Protein AF-A0A818EST5-F1 (afdb_monomer)

Mean predicted aligned error: 23.39 Å

Structure (mmCIF, N/CA/C/O backbone):
data_AF-A0A818EST5-F1
#
_entry.id   AF-A0A818EST5-F1
#
loop_
_atom_site.group_PDB
_atom_site.id
_atom_site.type_symbol
_atom_site.label_atom_id
_atom_site.label_alt_id
_atom_site.label_comp_id
_atom_site.label_asym_id
_atom_site.label_entity_id
_atom_site.label_seq_id
_atom_site.pdbx_PDB_ins_code
_atom_site.Cartn_x
_atom_site.Cartn_y
_atom_site.Cartn_z
_atom_site.occupancy
_atom_site.B_iso_or_equiv
_atom_site.auth_seq_id
_atom_site.auth_comp_id
_atom_site.auth_asym_id
_atom_site.auth_atom_id
_atom_site.pdbx_PDB_model_num
ATOM 1 N N . MET A 1 1 ? 11.169 -39.941 -29.037 1.00 59.06 1 MET A N 1
ATOM 2 C CA . MET A 1 1 ? 10.583 -40.032 -27.683 1.00 59.06 1 MET A CA 1
ATOM 3 C C . MET A 1 1 ? 11.003 -38.787 -26.923 1.00 59.06 1 MET A C 1
ATOM 5 O O . MET A 1 1 ? 12.199 -38.550 -26.840 1.00 59.06 1 MET A O 1
ATOM 9 N N . ALA A 1 2 ? 10.062 -37.966 -26.453 1.00 68.94 2 ALA A N 1
ATOM 10 C CA . ALA A 1 2 ? 10.384 -36.869 -25.542 1.00 68.94 2 ALA A CA 1
ATOM 11 C C . ALA A 1 2 ? 10.461 -37.441 -24.119 1.00 68.94 2 ALA A C 1
ATOM 13 O O . ALA A 1 2 ? 9.543 -38.135 -23.689 1.00 68.94 2 ALA A O 1
ATOM 14 N N . THR A 1 3 ? 11.574 -37.225 -23.423 1.00 80.50 3 THR A N 1
ATOM 15 C CA . THR A 1 3 ? 11.753 -37.637 -22.025 1.00 80.50 3 THR A CA 1
ATOM 16 C C . THR A 1 3 ? 11.155 -36.586 -21.097 1.00 80.50 3 THR A C 1
ATOM 18 O O . THR A 1 3 ? 11.314 -35.392 -21.352 1.00 80.50 3 THR A O 1
ATOM 21 N N . ASN A 1 4 ? 10.518 -37.007 -20.003 1.00 83.38 4 ASN A N 1
ATOM 22 C CA . ASN A 1 4 ? 10.019 -36.073 -18.993 1.00 83.38 4 ASN A CA 1
ATOM 23 C C . ASN A 1 4 ? 11.177 -35.282 -18.364 1.00 83.38 4 ASN A C 1
ATOM 25 O O . ASN A 1 4 ? 12.197 -35.855 -17.980 1.00 83.38 4 ASN A O 1
ATOM 29 N N . ALA A 1 5 ? 11.008 -33.964 -18.250 1.00 86.50 5 ALA A N 1
ATOM 30 C CA . ALA A 1 5 ? 11.956 -33.090 -17.571 1.00 86.50 5 ALA A CA 1
ATOM 31 C C . ALA A 1 5 ? 11.714 -33.137 -16.052 1.00 86.50 5 ALA A C 1
ATOM 33 O O . ALA A 1 5 ? 10.670 -32.704 -15.573 1.00 86.50 5 ALA A O 1
ATOM 34 N N . PHE A 1 6 ? 12.681 -33.659 -15.294 1.00 89.44 6 PHE A N 1
ATOM 35 C CA . PHE A 1 6 ? 12.628 -33.739 -13.824 1.00 89.44 6 PHE A CA 1
ATOM 36 C C . PHE A 1 6 ? 13.193 -32.495 -13.121 1.00 89.44 6 PHE A C 1
ATOM 38 O O . PHE A 1 6 ? 13.148 -32.402 -11.897 1.00 89.44 6 PHE A O 1
ATOM 45 N N . GLN A 1 7 ? 13.736 -31.546 -13.885 1.00 90.19 7 GLN A N 1
ATOM 46 C CA . GLN A 1 7 ? 14.266 -30.282 -13.381 1.00 90.19 7 GLN A CA 1
ATOM 47 C C . GLN A 1 7 ? 13.547 -29.127 -14.092 1.00 90.19 7 GLN A C 1
ATOM 49 O O . GLN A 1 7 ? 13.598 -29.064 -15.324 1.00 90.19 7 GLN A O 1
ATOM 54 N N . PRO A 1 8 ? 12.849 -28.240 -13.357 1.00 92.12 8 PRO A N 1
ATOM 55 C CA . PRO A 1 8 ? 12.199 -27.081 -13.953 1.00 92.12 8 PRO A CA 1
ATOM 56 C C . PRO A 1 8 ? 13.228 -26.001 -14.311 1.00 92.12 8 PRO A C 1
ATOM 58 O O . PRO A 1 8 ? 14.297 -25.914 -13.706 1.00 92.12 8 PRO A O 1
ATOM 61 N N . ALA A 1 9 ? 12.889 -25.146 -15.277 1.00 90.00 9 ALA A N 1
ATOM 62 C CA . ALA A 1 9 ? 13.675 -23.949 -15.553 1.00 90.00 9 ALA A CA 1
ATOM 63 C C . ALA A 1 9 ? 13.687 -23.020 -14.325 1.00 90.00 9 ALA A C 1
ATOM 65 O O . ALA A 1 9 ? 12.662 -22.836 -13.667 1.00 90.00 9 ALA A O 1
ATOM 66 N N . VAL A 1 10 ? 14.846 -22.433 -14.028 1.00 91.31 10 VAL A N 1
ATOM 67 C CA . VAL A 1 10 ? 15.045 -21.532 -12.885 1.00 91.31 10 VAL A CA 1
ATOM 68 C C . VAL A 1 10 ? 15.020 -20.082 -13.374 1.00 91.31 10 VAL A C 1
ATOM 70 O O . VAL A 1 10 ? 15.677 -19.752 -14.361 1.00 91.31 10 VAL A O 1
ATOM 73 N N . GLY A 1 11 ? 14.255 -19.224 -12.695 1.00 92.38 11 GLY A N 1
ATOM 74 C CA . GLY A 1 11 ? 14.235 -17.780 -12.959 1.00 92.38 11 GLY A CA 1
ATOM 75 C C . GLY A 1 11 ? 15.538 -17.086 -12.537 1.00 92.38 11 GLY A C 1
ATOM 76 O O . GLY A 1 11 ? 16.288 -17.589 -11.706 1.00 92.38 11 GLY A O 1
ATOM 77 N N . GLY A 1 12 ? 15.808 -15.919 -13.109 1.00 88.56 12 GLY A N 1
ATOM 78 C CA . GLY A 1 12 ? 16.911 -15.008 -12.773 1.00 88.56 12 GLY A CA 1
ATOM 79 C C . GLY A 1 12 ? 17.801 -14.581 -13.952 1.00 88.56 12 GLY A C 1
ATOM 80 O O . GLY A 1 12 ? 18.673 -13.735 -13.774 1.00 88.56 12 GLY A O 1
ATOM 81 N N . THR A 1 13 ? 17.607 -15.131 -15.153 1.00 84.19 13 THR A N 1
ATOM 82 C CA . THR A 1 13 ? 18.496 -14.955 -16.329 1.00 84.19 13 THR A CA 1
ATOM 83 C C . THR A 1 13 ? 17.855 -14.273 -17.550 1.00 84.19 13 THR A C 1
ATOM 85 O O . THR A 1 13 ? 18.542 -13.849 -18.473 1.00 84.19 13 THR A O 1
ATOM 88 N N . SER A 1 14 ? 16.540 -14.146 -17.557 1.00 80.44 14 SER A N 1
ATOM 89 C CA . SER A 1 14 ? 15.660 -13.683 -18.620 1.00 80.44 14 SER A CA 1
ATOM 90 C C . SER A 1 14 ? 15.195 -12.228 -18.428 1.00 80.44 14 SER A C 1
ATOM 92 O O . SER A 1 14 ? 15.791 -11.415 -17.711 1.00 80.44 14 SER A O 1
ATOM 94 N N . ARG A 1 15 ? 14.158 -11.840 -19.172 1.00 81.44 15 ARG A N 1
ATOM 95 C CA . ARG A 1 15 ? 13.716 -10.454 -19.296 1.00 81.44 15 ARG A CA 1
ATOM 96 C C . ARG A 1 15 ? 13.049 -9.957 -18.013 1.00 81.44 15 ARG A C 1
ATOM 98 O O . ARG A 1 15 ? 12.074 -10.532 -17.558 1.00 81.44 15 ARG A O 1
ATOM 105 N N . GLY A 1 16 ? 13.545 -8.835 -17.490 1.00 82.94 16 GLY A N 1
ATOM 106 C CA . GLY A 1 16 ? 12.969 -8.164 -16.319 1.00 82.94 16 GLY A CA 1
ATOM 107 C C . GLY A 1 16 ? 13.547 -8.584 -14.965 1.00 82.94 16 GLY A C 1
ATOM 108 O O . GLY A 1 16 ? 13.166 -7.986 -13.968 1.00 82.94 16 GLY A O 1
AT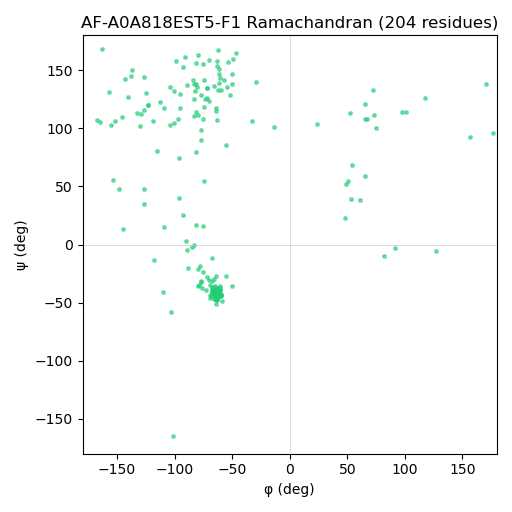OM 109 N N . GLU A 1 17 ? 14.476 -9.545 -14.916 1.00 87.69 17 GLU A N 1
ATOM 110 C CA . GLU A 1 17 ? 14.943 -10.122 -13.642 1.00 87.69 17 GLU A CA 1
ATOM 111 C C . GLU A 1 17 ? 16.382 -9.771 -13.231 1.00 87.69 17 GLU A C 1
ATOM 113 O O . GLU A 1 17 ? 16.595 -9.473 -12.062 1.00 87.69 17 GLU A O 1
ATOM 118 N N . SER A 1 18 ? 17.364 -9.740 -14.146 1.00 82.19 18 SER A N 1
ATOM 119 C CA . SER A 1 18 ? 18.763 -9.405 -13.790 1.00 82.19 18 SER A CA 1
ATOM 120 C C . SER A 1 18 ? 19.171 -7.978 -14.182 1.00 82.19 18 SER A C 1
ATOM 122 O O . SER A 1 18 ? 19.533 -7.176 -13.332 1.00 82.19 18 SER A O 1
ATOM 124 N N . ASN A 1 19 ? 19.082 -7.626 -15.467 1.00 79.31 19 ASN A N 1
ATOM 125 C CA . ASN A 1 19 ? 19.472 -6.302 -15.976 1.00 79.31 19 ASN A CA 1
ATOM 126 C C . ASN A 1 19 ? 18.341 -5.643 -16.781 1.00 79.31 19 ASN A C 1
ATOM 128 O O . ASN A 1 19 ? 18.602 -5.039 -17.816 1.00 79.31 19 ASN A O 1
ATOM 132 N N . LEU A 1 20 ? 17.070 -5.857 -16.395 1.00 77.94 20 LEU A N 1
ATOM 133 C CA . LEU A 1 20 ? 15.874 -5.456 -17.173 1.00 77.94 20 LEU A CA 1
ATOM 134 C C . LEU A 1 20 ? 15.957 -5.859 -18.668 1.00 77.94 20 LEU A C 1
ATOM 136 O O . LEU A 1 20 ? 15.298 -5.272 -19.522 1.00 77.94 20 LEU A O 1
ATOM 140 N N . SER A 1 21 ? 16.778 -6.873 -18.990 1.00 68.81 21 SER A N 1
ATOM 141 C CA . SER A 1 21 ? 17.219 -7.194 -20.354 1.00 68.81 21 SER A CA 1
ATOM 142 C C . SER A 1 21 ? 17.793 -5.982 -21.118 1.00 68.81 21 SER A C 1
ATOM 144 O O . SER A 1 21 ? 17.316 -5.654 -22.202 1.00 68.81 21 SER A O 1
ATOM 146 N N . GLY A 1 22 ? 18.789 -5.289 -20.559 1.00 64.00 22 GLY A N 1
ATOM 147 C CA . GLY A 1 22 ? 19.675 -4.344 -21.257 1.00 64.00 22 GLY A CA 1
ATOM 148 C C . GLY A 1 22 ? 18.983 -3.239 -22.065 1.00 64.00 22 GLY A C 1
ATOM 149 O O . GLY A 1 22 ? 19.420 -2.940 -23.171 1.00 64.00 22 GLY A O 1
ATOM 150 N N . MET A 1 23 ? 17.886 -2.671 -21.549 1.00 63.88 23 MET A N 1
ATOM 151 C CA . MET A 1 23 ? 17.049 -1.653 -22.217 1.00 63.88 23 MET A CA 1
ATOM 152 C C . MET A 1 23 ? 16.397 -2.097 -23.541 1.00 63.88 23 MET A C 1
ATOM 154 O O . MET A 1 23 ? 16.259 -1.306 -24.479 1.00 63.88 23 MET A O 1
ATOM 158 N N . SER A 1 24 ? 15.935 -3.347 -23.624 1.00 80.69 24 SER A N 1
ATOM 159 C CA . SER A 1 24 ? 15.053 -3.769 -24.720 1.00 80.69 24 SER A CA 1
ATOM 160 C C . SER A 1 24 ? 13.853 -2.819 -24.872 1.00 80.69 24 SER A C 1
ATOM 162 O O . SER A 1 24 ? 13.132 -2.546 -23.915 1.00 80.69 24 SER A O 1
ATOM 164 N N . LYS A 1 25 ? 13.623 -2.329 -26.098 1.00 88.94 25 LYS A N 1
ATOM 165 C CA . LYS A 1 25 ? 12.469 -1.481 -26.465 1.00 88.94 25 LYS A CA 1
ATOM 166 C C . LYS A 1 25 ? 11.209 -2.284 -26.784 1.00 88.94 25 LYS A C 1
ATOM 168 O O . LYS A 1 25 ? 10.190 -1.712 -27.158 1.00 88.94 25 LYS A O 1
ATOM 173 N N . GLN A 1 26 ? 11.284 -3.607 -26.712 1.00 90.62 26 GLN A N 1
ATOM 174 C CA . GLN A 1 26 ? 10.126 -4.459 -26.928 1.00 90.62 26 GLN A CA 1
ATOM 175 C C . GLN A 1 26 ? 9.197 -4.313 -25.72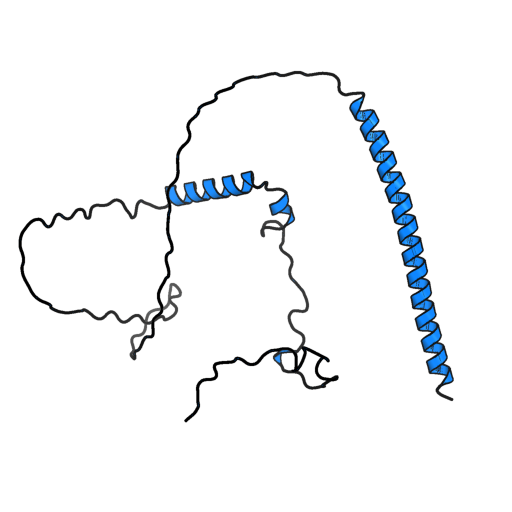3 1.00 90.62 26 GLN A C 1
ATOM 177 O O . GLN A 1 26 ? 9.661 -4.404 -24.594 1.00 90.62 26 GLN A O 1
ATOM 182 N N . TYR A 1 27 ? 7.897 -4.157 -25.928 1.00 90.69 27 TYR A N 1
ATOM 183 C CA . TYR A 1 27 ? 6.869 -4.210 -24.884 1.00 90.69 27 TYR A CA 1
ATOM 184 C C . TYR A 1 27 ? 5.683 -5.008 -25.414 1.00 90.69 27 TYR A C 1
ATOM 186 O O . TYR A 1 27 ? 5.407 -4.995 -26.615 1.00 90.69 27 TYR A O 1
ATOM 194 N N . SER A 1 28 ? 5.022 -5.758 -24.537 1.00 93.81 28 SER A N 1
ATOM 195 C CA . SER A 1 28 ? 3.787 -6.450 -24.893 1.00 93.81 28 SER A CA 1
ATOM 196 C C . SER A 1 28 ? 2.609 -5.482 -24.824 1.00 93.81 28 SER A C 1
ATOM 198 O O . SER A 1 28 ? 2.628 -4.522 -24.057 1.00 93.81 28 SER A O 1
ATOM 200 N N . ALA A 1 29 ? 1.526 -5.776 -25.547 1.00 95.88 29 ALA A N 1
ATOM 201 C CA . ALA A 1 29 ? 0.261 -5.060 -25.377 1.00 95.88 29 ALA A CA 1
ATOM 202 C C . ALA A 1 29 ? -0.241 -5.098 -23.916 1.00 95.88 29 ALA A C 1
ATOM 204 O O . ALA A 1 29 ? -0.925 -4.180 -23.477 1.00 95.88 29 ALA A O 1
ATOM 205 N N . ARG A 1 30 ? 0.135 -6.134 -23.147 1.00 95.75 30 ARG A N 1
ATOM 206 C CA . ARG A 1 30 ? -0.195 -6.281 -21.716 1.00 95.75 30 ARG A CA 1
ATOM 207 C C . ARG A 1 30 ? 0.631 -5.373 -20.801 1.00 95.75 30 ARG A C 1
ATOM 209 O O . ARG A 1 30 ? 0.173 -5.069 -19.708 1.00 95.75 30 ARG A O 1
ATOM 216 N N . ASP A 1 31 ? 1.810 -4.945 -21.253 1.00 92.19 31 ASP A N 1
ATOM 217 C CA . ASP A 1 31 ? 2.692 -4.034 -20.510 1.00 92.19 31 ASP A CA 1
ATOM 218 C C . ASP A 1 31 ? 2.302 -2.565 -20.734 1.00 92.19 31 ASP A C 1
ATOM 220 O O . ASP A 1 31 ? 2.912 -1.653 -20.172 1.00 92.19 31 ASP A O 1
ATOM 224 N N . MET A 1 32 ? 1.289 -2.317 -21.573 1.00 94.19 32 MET A N 1
ATOM 225 C CA . MET A 1 32 ? 0.749 -0.980 -21.757 1.00 94.19 32 MET A CA 1
ATOM 226 C C . MET A 1 32 ? 0.180 -0.459 -20.432 1.00 94.19 32 MET A C 1
ATOM 228 O O . MET A 1 32 ? -0.361 -1.232 -19.639 1.00 94.19 32 MET A O 1
ATOM 232 N N . PRO A 1 33 ? 0.266 0.854 -20.169 1.00 96.31 33 PRO A N 1
ATOM 233 C CA . PRO A 1 33 ? -0.088 1.370 -18.859 1.00 96.31 33 PRO A CA 1
ATOM 234 C C . PRO A 1 33 ? -1.574 1.158 -18.531 1.00 96.31 33 PRO A C 1
ATOM 236 O O . PRO A 1 33 ? -2.443 1.777 -19.142 1.00 96.31 33 PRO A O 1
ATOM 239 N N . ALA A 1 34 ? -1.852 0.341 -17.516 1.00 96.50 34 ALA A N 1
ATOM 240 C CA . ALA A 1 34 ? -3.192 0.039 -17.020 1.00 96.50 34 ALA A CA 1
ATOM 241 C C . ALA A 1 34 ? -3.205 0.042 -15.484 1.00 96.50 34 ALA A C 1
ATOM 243 O O . ALA A 1 34 ? -2.192 -0.260 -14.860 1.00 96.50 34 ALA A O 1
ATOM 244 N N . ASN A 1 35 ? -4.344 0.398 -14.873 1.00 96.00 35 ASN A N 1
ATOM 245 C CA . ASN A 1 35 ? -4.538 0.412 -13.413 1.00 96.00 35 ASN A CA 1
ATOM 246 C C . ASN A 1 35 ? -3.422 1.140 -12.639 1.00 96.00 35 ASN A C 1
ATOM 248 O O . ASN A 1 35 ? -2.847 0.618 -11.689 1.00 96.00 35 ASN A O 1
ATOM 252 N N . LYS A 1 36 ? -3.128 2.380 -13.046 1.00 96.81 36 LYS A N 1
ATOM 253 C CA . LYS A 1 36 ? -2.090 3.223 -12.422 1.00 96.81 36 LYS A CA 1
ATOM 254 C C . LYS A 1 36 ? -2.427 3.665 -10.993 1.00 96.81 36 LYS A C 1
ATOM 256 O O . LYS A 1 36 ? -1.575 4.229 -10.316 1.00 96.81 36 LYS A O 1
ATOM 261 N N . THR A 1 37 ? -3.670 3.468 -10.560 1.00 96.88 37 THR A N 1
ATOM 262 C CA . THR A 1 37 ? -4.173 3.887 -9.255 1.00 96.88 37 THR A CA 1
ATOM 263 C C . THR A 1 37 ? -4.488 2.662 -8.405 1.00 96.88 37 THR A C 1
ATOM 265 O O . THR A 1 37 ? -5.276 1.797 -8.788 1.00 96.88 37 THR A O 1
ATOM 268 N N . LEU A 1 38 ? -3.863 2.587 -7.231 1.00 96.44 38 LEU A N 1
ATOM 269 C CA . LEU A 1 38 ? -4.196 1.582 -6.228 1.00 96.44 38 LEU A CA 1
ATOM 270 C C . LEU A 1 38 ? -5.417 2.059 -5.440 1.00 96.44 38 LEU A C 1
ATOM 272 O O . LEU A 1 38 ? -5.470 3.206 -5.000 1.00 96.44 38 LEU A O 1
ATOM 276 N N . LYS A 1 39 ? -6.405 1.176 -5.274 1.00 96.81 39 LYS A N 1
ATOM 277 C CA . LYS A 1 39 ? -7.561 1.430 -4.410 1.00 96.81 39 LYS A CA 1
ATOM 278 C C . LYS A 1 39 ? -7.194 1.088 -2.972 1.00 96.81 39 LYS A C 1
ATOM 280 O O . LYS A 1 39 ? -6.582 0.049 -2.723 1.00 96.81 39 LYS A O 1
ATOM 285 N N . TYR A 1 40 ? -7.611 1.934 -2.042 1.00 95.75 40 TYR A N 1
ATOM 286 C CA . TYR A 1 40 ? -7.492 1.674 -0.612 1.00 95.75 40 TYR A CA 1
ATOM 287 C C . TYR A 1 40 ? -8.819 1.149 -0.065 1.00 95.75 40 TYR A C 1
ATOM 289 O O . TYR A 1 40 ? -9.868 1.323 -0.684 1.00 95.75 40 TYR A O 1
ATOM 297 N N . ARG A 1 41 ? -8.760 0.452 1.073 1.00 95.69 41 ARG A N 1
ATOM 298 C CA . ARG A 1 41 ? -9.968 0.020 1.785 1.00 95.69 41 ARG A CA 1
ATOM 299 C C . ARG A 1 41 ? -10.589 1.241 2.455 1.00 95.69 41 ARG A C 1
ATOM 301 O O . ARG A 1 41 ? -9.904 1.909 3.225 1.00 95.69 41 ARG A O 1
ATOM 308 N N . GLU A 1 42 ? -11.859 1.496 2.172 1.00 95.12 42 GLU A N 1
ATOM 309 C CA . GLU A 1 42 ? -12.642 2.543 2.837 1.00 95.12 42 GLU A CA 1
ATOM 310 C C . GLU A 1 42 ? -13.131 2.079 4.214 1.00 95.12 42 GLU A C 1
ATOM 312 O O . GLU A 1 42 ? -13.176 0.877 4.495 1.00 95.12 42 GLU A O 1
ATOM 317 N N . LYS A 1 43 ? -13.543 3.022 5.067 1.00 93.94 43 LYS A N 1
ATOM 318 C CA . LYS A 1 43 ? -14.179 2.702 6.357 1.00 93.94 43 LYS A CA 1
ATOM 319 C C . LYS A 1 43 ? -15.393 1.785 6.145 1.00 93.94 43 LYS A C 1
ATOM 321 O O . LYS A 1 43 ? -16.171 1.986 5.214 1.00 93.94 43 LYS A O 1
ATOM 326 N N . GLY A 1 44 ? -15.530 0.746 6.963 1.00 90.81 44 GLY A N 1
ATOM 327 C CA . GLY A 1 44 ? -16.531 -0.315 6.816 1.00 90.81 44 GLY A CA 1
ATOM 328 C C . GLY A 1 44 ? -16.157 -1.426 5.823 1.00 90.81 44 GLY A C 1
ATOM 329 O O . GLY A 1 44 ? -16.809 -2.466 5.809 1.00 90.81 44 GLY A O 1
ATOM 330 N N . GLN A 1 45 ? -15.083 -1.272 5.036 1.00 93.44 45 GLN A N 1
ATOM 331 C CA . GLN A 1 45 ? -14.503 -2.345 4.208 1.00 93.44 45 GLN A CA 1
ATOM 332 C C . GLN A 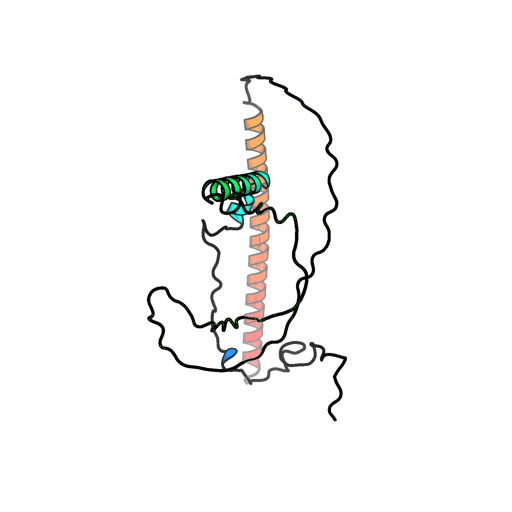1 45 ? -13.381 -3.100 4.931 1.00 93.44 45 GLN A C 1
ATOM 334 O O . GLN A 1 45 ? -12.496 -3.679 4.282 1.00 93.44 45 GLN A O 1
ATOM 339 N N . HIS A 1 46 ? -13.420 -3.088 6.269 1.00 87.94 46 HIS A N 1
ATOM 340 C CA . HIS A 1 46 ? -12.466 -3.769 7.131 1.00 87.94 46 HIS A CA 1
ATOM 341 C C . HIS A 1 46 ? -11.063 -3.158 6.988 1.00 87.94 46 HIS A C 1
ATOM 343 O O . HIS A 1 46 ? -10.086 -3.807 6.589 1.00 87.94 46 HIS A O 1
ATOM 349 N N . THR A 1 47 ? -10.981 -1.856 7.274 1.00 94.62 47 THR A N 1
ATOM 350 C CA . THR A 1 47 ? -9.711 -1.122 7.269 1.00 94.62 47 THR A CA 1
ATOM 351 C C . THR A 1 47 ? -8.761 -1.675 8.332 1.00 94.62 47 THR A C 1
ATOM 353 O O . THR A 1 47 ? -9.172 -2.320 9.298 1.00 94.62 47 THR A O 1
ATOM 356 N N . GLN A 1 48 ? -7.457 -1.438 8.169 1.00 90.75 48 GLN A N 1
ATOM 357 C CA . GLN A 1 48 ? -6.487 -1.856 9.187 1.00 90.75 48 GLN A CA 1
ATOM 358 C C . GLN A 1 48 ? -6.686 -1.124 10.519 1.00 90.75 48 GLN A C 1
ATOM 360 O O . GLN A 1 48 ? -6.330 -1.663 11.558 1.00 90.75 48 GLN A O 1
ATOM 365 N N . GLU A 1 49 ? -7.236 0.088 10.494 1.00 89.12 49 GLU A N 1
ATOM 366 C CA . GLU A 1 49 ? -7.539 0.863 11.696 1.00 89.12 49 GLU A CA 1
ATOM 367 C C . GLU A 1 49 ? -8.692 0.227 12.483 1.00 89.12 49 GLU A C 1
ATOM 369 O O . GLU A 1 49 ? -8.539 -0.026 13.671 1.00 89.12 49 GLU A O 1
ATOM 374 N N . GLU A 1 50 ? -9.781 -0.160 11.808 1.00 89.19 50 GLU A N 1
ATOM 375 C CA . GLU A 1 50 ? -10.906 -0.889 12.422 1.00 89.19 50 GLU A CA 1
ATOM 376 C C . GLU A 1 50 ? -10.489 -2.235 13.019 1.00 89.19 50 GLU A C 1
ATOM 378 O O . GLU A 1 50 ? -10.997 -2.650 14.055 1.00 89.19 50 GLU A O 1
ATOM 383 N N . LEU A 1 51 ? -9.549 -2.928 12.378 1.00 87.44 51 LEU A N 1
ATOM 384 C CA . LEU A 1 51 ? -8.981 -4.161 12.920 1.00 87.44 51 LEU A CA 1
ATOM 385 C C . LEU A 1 51 ? -8.140 -3.957 14.170 1.00 87.44 51 LEU A C 1
ATOM 387 O O . LEU A 1 51 ? -8.016 -4.876 14.969 1.00 87.44 51 LEU A O 1
ATOM 391 N N . ARG A 1 52 ? -7.482 -2.803 14.282 1.00 87.62 52 ARG A N 1
ATOM 392 C CA . ARG A 1 52 ? -6.654 -2.473 15.442 1.00 87.62 52 ARG A CA 1
ATOM 393 C C . ARG A 1 52 ? -7.513 -2.022 16.612 1.00 87.62 52 ARG A C 1
ATOM 395 O O . ARG A 1 52 ? -7.151 -2.306 17.741 1.00 87.62 52 ARG A O 1
ATOM 402 N N . THR A 1 53 ? -8.615 -1.323 16.341 1.00 88.00 53 THR A N 1
ATOM 403 C CA . THR A 1 53 ? -9.561 -0.887 17.375 1.00 88.00 53 THR A CA 1
ATOM 404 C C . THR A 1 53 ? -10.463 -2.020 17.853 1.00 88.00 53 THR A C 1
ATOM 406 O O . THR A 1 53 ? -10.844 -2.041 19.018 1.00 88.00 53 THR A O 1
ATOM 409 N N . LYS A 1 54 ? -10.801 -2.984 16.987 1.00 85.94 54 LYS A N 1
ATOM 410 C CA . LYS A 1 54 ? -11.438 -4.234 17.408 1.00 85.94 54 LYS A CA 1
ATOM 411 C C . LYS A 1 54 ? -10.383 -5.149 18.027 1.00 85.94 54 LYS A C 1
ATOM 413 O O . LYS A 1 54 ? -9.673 -5.856 17.316 1.00 85.94 54 LYS A O 1
ATOM 418 N N . ASP A 1 55 ? -10.308 -5.164 19.353 1.00 81.69 55 ASP A N 1
ATOM 419 C CA . ASP A 1 55 ? -9.430 -6.082 20.077 1.00 81.69 55 ASP A CA 1
ATOM 420 C C . ASP A 1 55 ? -9.655 -7.544 19.665 1.00 81.69 55 ASP A C 1
ATOM 422 O O . ASP A 1 55 ? -10.735 -7.944 19.215 1.00 81.69 55 ASP A O 1
ATOM 426 N N . ARG A 1 56 ? -8.637 -8.389 19.873 1.00 85.81 56 ARG A N 1
ATOM 427 C CA . ARG A 1 56 ? -8.683 -9.830 19.554 1.00 85.81 56 ARG A CA 1
ATOM 428 C C . ARG A 1 56 ? -9.927 -10.521 20.128 1.00 85.81 56 ARG A C 1
ATOM 430 O O . ARG A 1 56 ? -10.458 -11.446 19.514 1.00 85.81 56 ARG A O 1
ATOM 437 N N . GLU A 1 57 ? -10.367 -10.097 21.307 1.00 84.69 57 GLU A N 1
ATOM 438 C CA . GLU A 1 57 ? -11.556 -10.624 21.983 1.00 84.69 57 GLU A CA 1
ATOM 439 C C . GLU A 1 57 ? -12.853 -10.109 21.360 1.00 84.69 57 GLU A C 1
ATOM 441 O O . GLU A 1 57 ? -13.782 -10.892 21.167 1.00 84.69 57 GLU A O 1
ATOM 446 N N . GLY A 1 58 ? -12.883 -8.847 20.925 1.00 87.94 58 GLY A N 1
ATOM 447 C CA . GLY A 1 58 ? -13.992 -8.289 20.153 1.00 87.94 58 GLY A CA 1
ATOM 448 C C . GLY A 1 58 ? -14.215 -9.037 18.837 1.00 87.94 58 GLY A C 1
ATOM 449 O O . GLY A 1 58 ? -15.351 -9.383 18.519 1.00 87.94 58 GLY A O 1
ATOM 450 N N . ILE A 1 59 ? -13.135 -9.376 18.122 1.00 91.12 59 ILE A N 1
ATOM 451 C CA . ILE A 1 59 ? -13.205 -10.159 16.874 1.00 91.12 59 ILE A CA 1
ATOM 452 C C . ILE A 1 59 ? -13.728 -11.578 17.141 1.00 91.12 59 ILE A C 1
ATOM 454 O O . ILE A 1 59 ? -14.556 -12.085 16.385 1.00 91.12 59 ILE A O 1
ATOM 458 N N . ARG A 1 60 ? -13.268 -12.229 18.219 1.00 91.56 60 ARG A N 1
ATOM 459 C CA . ARG A 1 60 ? -13.759 -13.563 18.607 1.00 91.56 60 ARG A CA 1
ATOM 460 C C . ARG A 1 60 ? -15.240 -13.543 18.963 1.00 91.56 60 ARG A C 1
ATOM 462 O O . ARG A 1 60 ? -15.971 -14.410 18.499 1.00 91.56 60 ARG A O 1
ATOM 469 N N . ARG A 1 61 ? -15.675 -12.546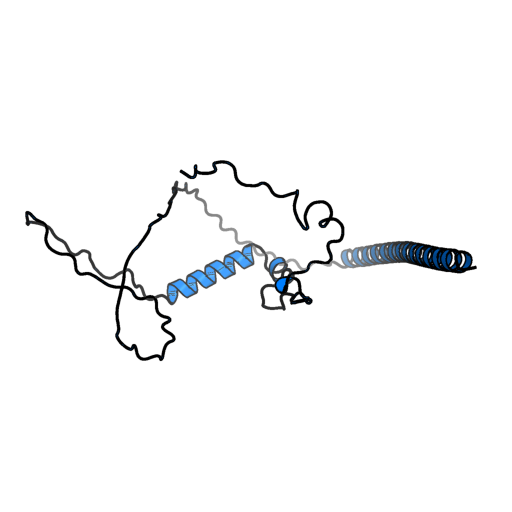 19.733 1.00 94.00 61 ARG A N 1
ATOM 470 C CA . ARG A 1 61 ? -17.078 -12.380 20.120 1.00 94.00 61 ARG A CA 1
ATOM 471 C C . ARG A 1 61 ? -17.975 -12.140 18.906 1.00 94.00 61 ARG A C 1
ATOM 473 O O . ARG A 1 61 ? -19.003 -12.792 18.785 1.00 94.00 61 ARG A O 1
ATOM 480 N N . GLU A 1 62 ? -17.573 -11.257 17.989 1.00 91.44 62 GLU A N 1
ATOM 481 C CA . GLU A 1 62 ? -18.324 -10.990 16.751 1.00 91.44 62 GLU A CA 1
ATOM 482 C C . GLU A 1 62 ? -18.459 -12.256 15.887 1.00 91.44 62 GLU A C 1
ATOM 484 O O . GLU A 1 62 ? -19.519 -12.518 15.315 1.00 91.44 62 GLU A O 1
ATOM 489 N N . LEU A 1 63 ? -17.401 -13.074 15.824 1.00 92.69 63 LEU A N 1
ATOM 490 C CA . LEU A 1 63 ? -17.428 -14.360 15.131 1.00 92.69 63 LEU A CA 1
ATOM 491 C C . LEU A 1 63 ? -18.414 -15.329 15.792 1.00 92.69 63 LEU A C 1
ATOM 493 O O . LEU A 1 63 ? -19.279 -15.866 15.102 1.00 92.69 63 LEU A O 1
ATOM 497 N N . GLU A 1 64 ? -18.318 -15.528 17.106 1.00 94.06 64 GLU A N 1
ATOM 498 C CA . GLU A 1 64 ? -19.188 -16.447 17.849 1.00 94.06 64 GLU A CA 1
ATOM 499 C C . GLU A 1 64 ? -20.664 -16.032 17.772 1.00 94.06 64 GLU A C 1
ATOM 501 O O . GLU A 1 64 ? -21.538 -16.864 17.525 1.00 94.06 64 GLU A O 1
ATOM 506 N N . GLU A 1 65 ? -20.955 -14.737 17.900 1.00 93.94 65 GLU A N 1
ATOM 507 C CA . GLU A 1 65 ? -22.309 -14.201 17.758 1.00 93.94 65 GLU A CA 1
ATOM 508 C C . GLU A 1 65 ? -22.861 -14.445 16.349 1.00 93.94 65 GLU A C 1
ATOM 510 O O . GLU A 1 65 ? -24.009 -14.870 16.172 1.00 93.94 65 GLU A O 1
ATOM 515 N N . ARG A 1 66 ? -22.038 -14.233 15.316 1.00 93.94 66 ARG A N 1
ATOM 516 C CA . ARG A 1 66 ? -22.453 -14.494 13.940 1.00 93.94 66 ARG A CA 1
ATOM 517 C C . ARG A 1 66 ? -22.668 -15.985 13.684 1.00 93.94 66 ARG A C 1
ATOM 519 O O . ARG A 1 66 ? -23.635 -16.329 13.004 1.00 93.94 66 ARG A O 1
ATOM 526 N N . GLU A 1 67 ? -21.838 -16.862 14.245 1.00 93.06 67 GLU A N 1
ATOM 527 C CA . GLU A 1 67 ? -22.037 -18.315 14.187 1.00 93.06 67 GLU A CA 1
ATOM 528 C C . GLU A 1 67 ? -23.321 -18.747 14.902 1.00 93.06 67 GLU A C 1
ATOM 530 O O . GLU A 1 67 ? -24.087 -19.537 14.344 1.00 93.06 67 GLU A O 1
ATOM 535 N N . ARG A 1 68 ? -23.612 -18.186 16.081 1.00 92.81 68 ARG A N 1
ATOM 536 C CA . ARG A 1 68 ? -24.867 -18.418 16.811 1.00 92.81 68 ARG A CA 1
ATOM 537 C C . ARG A 1 68 ? -26.075 -18.010 15.971 1.00 92.81 68 ARG A C 1
ATOM 539 O O . ARG A 1 68 ? -26.979 -18.812 15.767 1.00 92.81 68 ARG A O 1
ATOM 546 N N . ASN A 1 69 ? -26.041 -16.818 15.380 1.00 91.50 69 ASN A N 1
ATOM 547 C CA . ASN A 1 69 ? -27.129 -16.310 14.544 1.00 91.50 69 ASN A CA 1
ATOM 548 C C . ASN A 1 69 ? -27.331 -17.131 13.263 1.00 91.50 69 ASN A C 1
ATOM 550 O O . ASN A 1 69 ? -28.463 -17.287 12.806 1.00 91.50 69 ASN A O 1
ATOM 554 N N . VAL A 1 70 ? -26.257 -17.648 12.658 1.00 91.31 70 VAL A N 1
ATOM 555 C CA . VAL A 1 70 ? -26.355 -18.564 11.510 1.00 91.31 70 VAL A CA 1
ATOM 556 C C . VAL A 1 70 ? -26.924 -19.909 11.952 1.00 91.31 70 VAL A C 1
ATOM 558 O O . VAL A 1 70 ? -27.805 -20.434 11.276 1.00 91.31 70 VAL A O 1
ATOM 561 N N . ARG A 1 71 ? -26.475 -20.449 13.089 1.00 87.50 71 ARG A N 1
ATOM 562 C CA . ARG A 1 71 ? -26.972 -21.711 13.649 1.00 87.50 71 ARG A CA 1
ATOM 563 C C . ARG A 1 71 ? -28.460 -21.647 13.986 1.00 87.50 71 ARG A C 1
ATOM 565 O O . ARG A 1 71 ? -29.173 -22.590 13.668 1.00 87.50 71 ARG A O 1
ATOM 572 N N . ASP A 1 72 ? -28.921 -20.546 14.569 1.00 85.44 72 ASP A N 1
ATOM 573 C CA . ASP A 1 72 ? -30.325 -20.353 14.946 1.00 85.44 72 ASP A CA 1
ATOM 574 C C . ASP A 1 72 ? -31.230 -20.138 13.716 1.00 85.44 72 ASP A C 1
ATOM 576 O O . ASP A 1 72 ? -32.408 -20.493 13.733 1.00 85.44 72 ASP A O 1
ATOM 580 N N . LYS A 1 73 ? -30.682 -19.587 12.620 1.00 84.62 73 LYS A N 1
ATOM 581 C CA . LYS A 1 73 ? -31.396 -19.373 11.344 1.00 84.62 73 LYS A CA 1
ATOM 582 C C . LYS A 1 73 ? -31.335 -20.559 10.385 1.00 84.62 73 LYS A C 1
ATOM 584 O O . LYS A 1 73 ? -32.150 -20.624 9.469 1.00 84.62 73 LYS A O 1
ATOM 589 N N . GLN A 1 74 ? -30.380 -21.470 10.545 1.00 76.19 74 GLN A N 1
ATOM 590 C CA . GLN A 1 74 ? -30.364 -22.729 9.811 1.00 76.19 74 GLN A CA 1
ATOM 591 C C . GLN A 1 74 ? -31.421 -23.649 10.441 1.00 76.19 74 GLN A C 1
ATOM 593 O O . GLN A 1 74 ? -31.201 -24.137 11.552 1.00 76.19 74 GLN A O 1
ATOM 598 N N . PRO A 1 75 ? -32.568 -23.918 9.781 1.00 63.09 75 PRO A N 1
ATOM 599 C CA . PRO A 1 75 ? -33.462 -24.959 10.265 1.00 63.09 75 PRO A CA 1
ATOM 600 C C . PRO A 1 75 ? -32.655 -26.253 10.323 1.00 63.09 75 PRO A C 1
ATOM 602 O O . PRO A 1 75 ? -31.822 -26.491 9.448 1.00 63.09 75 PRO A O 1
ATOM 605 N N . SER A 1 76 ? -32.876 -27.074 11.350 1.00 63.47 76 SER A N 1
ATOM 606 C CA . SER A 1 76 ? -32.229 -28.378 11.498 1.00 63.47 76 SER A CA 1
ATOM 607 C C . SER A 1 76 ? -32.469 -29.251 10.256 1.00 63.47 76 SER A C 1
ATOM 609 O O . SER A 1 76 ? -33.370 -30.081 10.207 1.00 63.47 76 SER A O 1
ATOM 611 N N . GLN A 1 77 ? -31.633 -29.101 9.231 1.00 61.47 77 GLN A N 1
ATOM 612 C CA . GLN A 1 77 ? -31.589 -29.979 8.064 1.00 61.47 77 GLN A CA 1
ATOM 613 C C . GLN A 1 77 ? -30.786 -31.249 8.379 1.00 61.47 77 GLN A C 1
ATOM 615 O O . GLN A 1 77 ? -30.351 -31.959 7.477 1.00 61.47 77 GLN A O 1
ATOM 620 N N . ARG A 1 78 ? -30.555 -31.541 9.671 1.00 60.22 78 ARG A N 1
ATOM 621 C CA . ARG A 1 78 ? -29.846 -3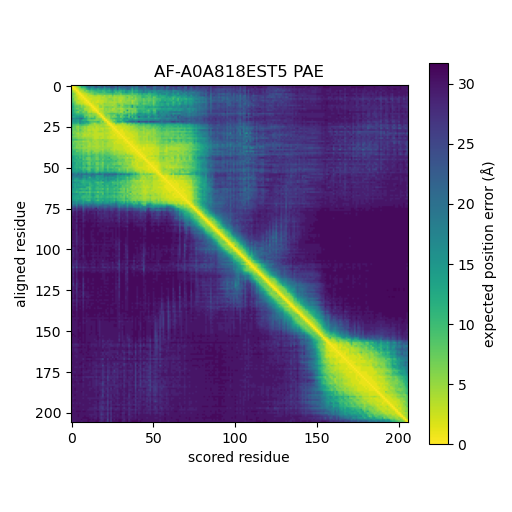2.729 10.163 1.00 60.22 78 ARG A CA 1
ATOM 622 C C . ARG A 1 78 ? -30.355 -33.199 11.527 1.00 60.22 78 ARG A C 1
ATOM 624 O O . ARG A 1 78 ? -29.569 -33.499 12.418 1.00 60.22 78 ARG A O 1
ATOM 631 N N . SER A 1 79 ? -31.667 -33.307 11.698 1.00 56.75 79 SER A N 1
ATOM 632 C CA . SER A 1 79 ? -32.228 -34.173 12.743 1.00 56.75 79 SER A CA 1
ATOM 633 C C . SER A 1 79 ? -33.632 -34.651 12.378 1.00 56.75 79 SER A C 1
ATOM 635 O O . SER A 1 79 ? -34.584 -34.448 13.125 1.00 56.75 79 SER A O 1
ATOM 637 N N . SER A 1 80 ? -33.782 -35.287 11.219 1.00 55.22 80 SER A N 1
ATOM 638 C CA . SER A 1 80 ? -34.912 -36.187 11.002 1.00 55.22 80 SER A CA 1
ATOM 639 C C . SER A 1 80 ? -34.401 -37.517 10.454 1.00 55.22 80 SER A C 1
ATOM 641 O O . SER A 1 80 ? -33.994 -37.649 9.310 1.00 55.22 80 SER A O 1
ATOM 643 N N . SER A 1 81 ? -34.346 -38.488 11.361 1.00 56.69 81 SER A N 1
ATOM 644 C CA . SER A 1 81 ? -34.958 -39.793 11.121 1.00 56.69 81 SER A CA 1
ATOM 645 C C . SER A 1 81 ? -34.562 -40.540 9.843 1.00 56.69 81 SER A C 1
ATOM 647 O O . SER A 1 81 ? -35.416 -40.820 9.015 1.00 56.69 81 SER A O 1
ATOM 649 N N . ASP A 1 82 ? -33.315 -40.998 9.751 1.00 51.59 82 ASP A N 1
ATOM 650 C CA . ASP A 1 82 ? -33.019 -42.228 9.000 1.00 51.59 82 ASP A CA 1
ATOM 651 C C . ASP A 1 82 ? -32.230 -43.219 9.865 1.00 51.59 82 ASP A C 1
ATOM 653 O O . ASP A 1 82 ? -31.258 -43.857 9.473 1.00 51.59 82 ASP A O 1
ATOM 657 N N . THR A 1 83 ? -32.718 -43.417 11.090 1.00 57.28 83 THR A N 1
ATOM 658 C CA . THR A 1 83 ? -32.573 -44.693 11.798 1.00 57.28 83 THR A CA 1
ATOM 659 C C . THR A 1 83 ? -33.537 -45.720 11.193 1.00 57.28 83 THR A C 1
ATOM 661 O O . THR A 1 83 ? -34.342 -46.339 11.891 1.00 57.28 83 THR A O 1
ATOM 664 N N . LYS A 1 84 ? -33.471 -45.944 9.873 1.00 52.16 84 LYS A N 1
ATOM 665 C CA . LYS A 1 84 ? -34.190 -47.046 9.230 1.00 52.16 84 LYS A CA 1
ATOM 666 C C . LYS A 1 84 ? -33.389 -48.331 9.408 1.00 52.16 84 LYS A C 1
ATOM 668 O O . LYS A 1 84 ? -32.647 -48.795 8.554 1.00 52.16 84 LYS A O 1
ATOM 673 N N . ARG A 1 85 ? -33.549 -48.867 10.614 1.00 52.91 85 ARG A N 1
ATOM 674 C CA . ARG A 1 85 ? -33.565 -50.283 10.974 1.00 52.91 85 ARG A CA 1
ATOM 675 C C . ARG A 1 85 ? -33.705 -51.202 9.746 1.00 52.91 85 ARG A C 1
ATOM 677 O O . ARG A 1 85 ? -34.813 -51.424 9.269 1.00 52.91 85 ARG A O 1
ATOM 684 N N . ILE A 1 86 ? -32.600 -51.794 9.297 1.00 52.12 86 ILE A N 1
ATOM 685 C CA . ILE A 1 86 ? -32.621 -53.056 8.545 1.00 52.12 86 ILE A CA 1
ATOM 686 C C . ILE A 1 86 ? -31.905 -54.093 9.404 1.00 52.12 86 ILE A C 1
ATOM 688 O O . ILE A 1 86 ? -30.725 -54.390 9.256 1.00 52.12 86 ILE A O 1
ATOM 692 N N . THR A 1 87 ? -32.652 -54.612 10.373 1.00 49.69 87 THR A N 1
ATOM 693 C CA . THR A 1 87 ? -32.425 -55.955 10.896 1.00 49.69 87 THR A CA 1
ATOM 694 C C . THR A 1 87 ? -33.077 -56.947 9.935 1.00 49.69 87 THR A C 1
ATOM 696 O O . THR A 1 87 ? -34.227 -56.744 9.555 1.00 49.69 87 THR A O 1
ATOM 699 N N . SER A 1 88 ? -32.333 -58.015 9.639 1.00 46.81 88 SER A N 1
ATOM 700 C CA . SER A 1 88 ? -32.697 -59.284 8.988 1.00 46.81 88 SER A CA 1
ATOM 701 C C . SER A 1 88 ? -32.975 -59.309 7.478 1.00 46.81 88 SER A C 1
ATOM 703 O O . SER A 1 88 ? -34.050 -58.939 7.021 1.00 46.81 88 SER A O 1
ATOM 705 N N . GLY A 1 89 ? -32.049 -59.966 6.770 1.00 45.06 89 GLY A N 1
ATOM 706 C CA . GLY A 1 89 ? -32.356 -60.870 5.659 1.00 45.06 89 GLY A CA 1
ATOM 707 C C . GLY A 1 89 ? -32.161 -60.276 4.270 1.00 45.06 89 GLY A C 1
ATOM 708 O O . GLY A 1 89 ? -32.920 -59.412 3.855 1.00 45.06 89 GLY A O 1
ATOM 709 N N . GLY A 1 90 ? -31.191 -60.795 3.516 1.00 39.97 90 GLY A N 1
ATOM 710 C CA . GLY A 1 90 ? -31.149 -60.548 2.075 1.00 39.97 90 GLY A CA 1
ATOM 711 C C . GLY A 1 90 ? -29.774 -60.703 1.455 1.00 39.97 90 GLY A C 1
ATOM 712 O O . GLY A 1 90 ? -28.984 -59.770 1.415 1.00 39.97 90 GLY A O 1
ATOM 713 N N . 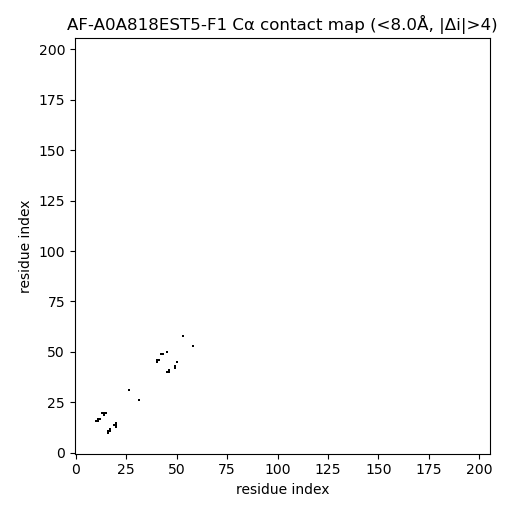THR A 1 91 ? -29.501 -61.902 0.973 1.00 42.59 91 THR A N 1
ATOM 714 C CA . THR A 1 91 ? -28.359 -62.294 0.155 1.00 42.59 91 THR A CA 1
ATOM 715 C C . THR A 1 91 ? -28.317 -61.584 -1.208 1.00 42.59 91 THR A C 1
ATOM 717 O O . THR A 1 91 ? -29.352 -61.304 -1.803 1.00 42.59 91 THR A O 1
ATOM 720 N N . THR A 1 92 ? -27.093 -61.459 -1.735 1.00 42.75 92 THR A N 1
ATOM 721 C CA . THR A 1 92 ? -26.694 -61.512 -3.160 1.00 42.75 92 THR A CA 1
ATOM 722 C C . THR A 1 92 ? -27.024 -60.373 -4.141 1.00 42.75 92 THR A C 1
ATOM 724 O O . THR A 1 92 ? -28.163 -59.987 -4.365 1.00 42.75 92 THR A O 1
ATOM 727 N N . SER A 1 93 ? -25.951 -60.031 -4.869 1.00 40.19 93 SER A N 1
ATOM 728 C CA . SER A 1 93 ? -25.867 -59.712 -6.305 1.00 40.19 93 SER A CA 1
ATOM 729 C C . SER A 1 93 ? -26.387 -58.365 -6.820 1.00 40.19 93 SER A C 1
ATOM 731 O O . SER A 1 93 ? -27.557 -58.188 -7.132 1.00 40.19 93 SER A O 1
ATOM 733 N N . SER A 1 94 ? -25.419 -57.467 -7.033 1.00 49.50 94 SER A N 1
ATOM 734 C CA . SER A 1 94 ? -25.174 -56.718 -8.277 1.00 49.50 94 SER A CA 1
ATOM 735 C C . SER A 1 94 ? -26.350 -56.517 -9.247 1.00 49.50 94 SER A C 1
ATOM 737 O O . SER A 1 94 ? -26.615 -57.374 -10.095 1.00 49.50 94 SER A O 1
ATOM 739 N N . ARG A 1 95 ? -26.924 -55.308 -9.269 1.00 49.06 95 ARG A N 1
ATOM 740 C CA . ARG A 1 95 ? -27.525 -54.757 -10.492 1.00 49.06 95 ARG A CA 1
ATOM 741 C C . ARG A 1 95 ? -27.601 -53.223 -10.459 1.00 49.06 95 ARG A C 1
ATOM 743 O O . ARG A 1 95 ? -28.107 -52.643 -9.508 1.00 49.06 95 ARG A O 1
ATOM 750 N N . SER A 1 96 ? -27.137 -52.639 -11.568 1.00 43.72 96 SER A N 1
ATOM 751 C CA . SER A 1 96 ? -27.562 -51.380 -12.215 1.00 43.72 96 SER A CA 1
ATOM 752 C C . SER A 1 96 ? -27.363 -50.027 -11.508 1.00 43.72 96 SER A C 1
ATOM 754 O O . SER A 1 96 ? -28.123 -49.641 -10.628 1.00 43.72 96 SER A O 1
ATOM 756 N N . LYS A 1 97 ? -26.400 -49.259 -12.044 1.00 52.28 97 LYS A N 1
ATOM 757 C CA . LYS A 1 97 ? -26.307 -47.786 -11.996 1.00 52.28 97 LYS A CA 1
ATOM 758 C C . LYS A 1 97 ? -27.513 -47.120 -12.694 1.00 52.28 97 LYS A C 1
ATOM 760 O O . LYS A 1 97 ? -27.939 -47.646 -13.723 1.00 52.28 97 LYS A O 1
ATOM 765 N N . PRO A 1 98 ? -27.924 -45.910 -12.278 1.00 45.06 98 PRO A N 1
ATOM 766 C CA . PRO A 1 98 ? -28.399 -44.872 -13.188 1.00 45.06 98 PRO A CA 1
ATOM 767 C C . PRO A 1 98 ? -27.320 -43.790 -13.387 1.00 45.06 98 PRO A C 1
ATOM 769 O O . PRO A 1 98 ? -26.652 -43.373 -12.441 1.00 45.06 98 PRO A O 1
ATOM 772 N N . SER A 1 99 ? -27.131 -43.388 -14.644 1.00 46.31 99 SER A N 1
ATOM 773 C CA . SER A 1 99 ? -26.244 -42.307 -15.089 1.00 46.31 99 SER A CA 1
ATOM 774 C C . SER A 1 99 ? -26.896 -40.950 -14.803 1.00 46.31 99 SER A C 1
ATOM 776 O O . SER A 1 99 ? -28.052 -40.757 -15.173 1.00 46.31 99 SER A O 1
ATOM 778 N N . ILE A 1 100 ? -26.184 -40.029 -14.147 1.00 49.59 100 ILE A N 1
ATOM 779 C CA . ILE A 1 100 ? -26.580 -38.619 -14.006 1.00 49.59 100 ILE A CA 1
ATOM 780 C C . ILE A 1 100 ? -25.486 -37.790 -14.682 1.00 49.59 100 ILE A C 1
ATOM 782 O O . ILE A 1 100 ? -24.368 -37.682 -14.183 1.00 49.59 100 ILE A O 1
ATOM 786 N N . THR A 1 101 ? -25.815 -37.262 -15.855 1.00 39.31 101 THR A N 1
ATOM 787 C CA . THR A 1 101 ? -25.032 -36.300 -16.634 1.00 39.31 101 THR A CA 1
ATOM 788 C C . THR A 1 101 ? -25.129 -34.922 -15.974 1.00 39.31 101 THR A C 1
ATOM 790 O O . THR A 1 101 ? -26.226 -34.379 -15.865 1.00 39.31 101 THR A O 1
ATOM 793 N N . HIS A 1 102 ? -24.010 -34.348 -15.529 1.00 43.34 102 HIS A N 1
ATOM 794 C CA . HIS A 1 102 ? -23.948 -32.975 -15.019 1.00 43.34 102 HIS A CA 1
ATOM 795 C C . HIS A 1 102 ? -23.311 -32.063 -16.073 1.00 43.34 102 HIS A C 1
ATOM 797 O O . HIS A 1 102 ? -22.096 -32.068 -16.249 1.00 43.34 102 HIS A O 1
ATOM 803 N N . THR A 1 103 ? -24.134 -31.288 -16.776 1.00 44.06 103 THR A N 1
ATOM 804 C CA . THR A 1 103 ? -23.711 -30.136 -17.579 1.00 44.06 103 THR A CA 1
ATOM 805 C C . THR A 1 103 ? -23.576 -28.924 -16.657 1.00 44.06 103 THR A C 1
ATOM 807 O O . THR A 1 103 ? -24.570 -28.422 -16.134 1.00 44.06 103 THR A O 1
ATOM 810 N N . GLU A 1 104 ? -22.349 -28.456 -16.425 1.00 58.66 104 GLU A N 1
ATOM 811 C CA . GLU A 1 104 ? -22.098 -27.143 -15.824 1.00 58.66 104 GLU A CA 1
ATOM 812 C C . GLU A 1 104 ? -22.323 -26.062 -16.888 1.00 58.66 104 GLU A C 1
ATOM 814 O O . GLU A 1 104 ? -21.419 -25.684 -17.630 1.00 58.66 104 GLU A O 1
ATOM 819 N N . THR A 1 105 ? -23.556 -25.576 -16.983 1.00 48.09 105 THR A N 1
ATOM 820 C CA . THR A 1 105 ? -23.918 -24.397 -17.775 1.00 48.09 105 THR A CA 1
ATOM 821 C C . THR A 1 105 ? -24.591 -23.399 -16.848 1.00 48.09 105 THR A C 1
ATOM 823 O O . THR A 1 105 ? -25.577 -23.729 -16.200 1.00 48.09 105 THR A O 1
ATOM 826 N N . ASN A 1 106 ? -23.994 -22.212 -16.746 1.00 58.50 106 ASN A N 1
ATOM 827 C CA . ASN A 1 106 ? -24.374 -21.071 -15.909 1.00 58.50 106 ASN A CA 1
ATOM 828 C C . ASN A 1 106 ? -25.894 -20.928 -15.704 1.00 58.50 106 ASN A C 1
ATOM 830 O O . ASN A 1 106 ? -26.595 -20.489 -16.607 1.00 58.50 106 ASN A O 1
ATOM 834 N N . ILE A 1 107 ? -26.383 -21.258 -14.506 1.00 50.53 107 ILE A N 1
ATOM 835 C CA . ILE A 1 107 ? -27.796 -21.106 -14.139 1.00 50.53 107 ILE A CA 1
ATOM 836 C C . ILE A 1 107 ? -27.941 -19.778 -13.391 1.00 50.53 107 ILE A C 1
ATOM 838 O O . ILE A 1 107 ? -28.027 -19.735 -12.163 1.00 50.53 107 ILE A O 1
ATOM 842 N N . ASP A 1 108 ? -27.877 -18.685 -14.151 1.00 59.91 108 ASP A N 1
ATOM 843 C CA . ASP A 1 108 ? -28.539 -17.444 -13.750 1.00 59.91 108 ASP A CA 1
ATOM 844 C C . ASP A 1 108 ? -30.048 -17.725 -13.643 1.00 59.91 108 ASP A C 1
ATOM 846 O O . ASP A 1 108 ? -30.592 -18.549 -14.379 1.00 59.91 108 ASP A O 1
ATOM 850 N N . ALA A 1 109 ? -30.715 -17.115 -12.671 1.00 56.50 109 ALA A N 1
ATOM 851 C CA . ALA A 1 109 ? -31.962 -17.625 -12.103 1.00 56.50 109 ALA A CA 1
ATOM 852 C C . ALA A 1 109 ? -33.231 -17.448 -12.971 1.00 56.50 109 ALA A C 1
ATOM 854 O O . ALA A 1 109 ? -34.317 -17.621 -12.432 1.00 56.50 109 ALA A O 1
ATOM 855 N N . ASP A 1 110 ? -33.124 -17.157 -14.274 1.00 62.84 110 ASP A N 1
ATOM 856 C CA . ASP A 1 110 ? -34.281 -16.950 -15.170 1.00 62.84 110 ASP A CA 1
ATOM 857 C C . ASP A 1 110 ? -34.093 -17.459 -16.627 1.00 62.84 110 ASP A C 1
ATOM 859 O O . ASP A 1 110 ? -34.911 -17.138 -17.490 1.00 62.84 110 ASP A O 1
ATOM 863 N N . ASP A 1 111 ? -33.067 -18.266 -16.941 1.00 63.75 111 ASP A N 1
ATOM 864 C CA . ASP A 1 111 ? -32.834 -18.735 -18.326 1.00 63.75 111 ASP A CA 1
ATOM 865 C C . ASP A 1 111 ? -33.455 -20.132 -18.598 1.00 63.75 111 ASP A C 1
ATOM 867 O O . ASP A 1 111 ? -33.075 -21.111 -17.941 1.00 63.75 111 ASP A O 1
ATOM 871 N N . PRO A 1 112 ? -34.433 -20.282 -19.521 1.00 60.88 112 PRO A N 1
ATOM 872 C CA . PRO A 1 112 ? -35.024 -21.580 -19.847 1.00 60.88 112 PRO A CA 1
ATOM 873 C C . PRO A 1 112 ? -34.036 -22.476 -20.613 1.00 60.88 112 PRO A C 1
ATOM 875 O O . PRO A 1 112 ? -33.555 -22.125 -21.686 1.00 60.88 112 PRO A O 1
ATOM 878 N N . LEU A 1 113 ? -33.776 -23.668 -20.067 1.00 54.53 113 LEU A N 1
ATOM 879 C CA . LEU A 1 113 ? -32.857 -24.665 -20.627 1.00 54.53 113 LEU A CA 1
ATOM 880 C C . LEU A 1 113 ? -33.342 -25.194 -21.992 1.00 54.53 113 LEU A C 1
ATOM 882 O O . LEU A 1 113 ? -34.387 -25.841 -22.067 1.00 54.53 113 LEU A O 1
ATOM 886 N N . ASP A 1 114 ? -32.549 -24.958 -23.041 1.00 48.41 114 ASP A N 1
ATOM 887 C CA . ASP A 1 114 ? -32.632 -25.640 -24.341 1.00 48.41 114 ASP A CA 1
ATOM 888 C C . ASP A 1 114 ? -31.759 -26.910 -24.327 1.00 48.41 114 ASP A C 1
ATOM 890 O O . ASP A 1 114 ? -30.651 -26.939 -23.786 1.00 48.41 114 ASP A O 1
ATOM 894 N N . GLU A 1 115 ? -32.293 -27.990 -24.881 1.00 59.34 115 GLU A N 1
ATOM 895 C CA . GLU A 1 115 ? -31.835 -29.365 -24.709 1.00 59.34 115 GLU A CA 1
ATOM 896 C C . GLU A 1 115 ? -30.994 -29.802 -25.918 1.00 59.34 115 GLU A C 1
ATOM 898 O O . GLU A 1 115 ? -31.554 -30.115 -26.963 1.00 59.34 115 GLU A O 1
ATOM 903 N N . SER A 1 116 ? -29.656 -29.878 -25.799 1.00 43.28 116 SER A N 1
ATOM 904 C CA . SER A 1 116 ? -28.842 -30.711 -26.711 1.00 43.28 116 SER A CA 1
ATOM 905 C C . SER A 1 116 ? -27.376 -30.938 -26.283 1.00 43.28 116 SER A C 1
ATOM 907 O O . SER A 1 116 ? -26.510 -30.095 -26.490 1.00 43.28 116 SER A O 1
ATOM 909 N N . SER A 1 117 ? -27.119 -32.176 -25.842 1.00 40.00 117 SER A N 1
ATOM 910 C CA . SER A 1 117 ? -26.058 -33.111 -26.282 1.00 40.00 117 SER A CA 1
ATOM 911 C C . SER A 1 117 ? -24.550 -32.838 -26.068 1.00 40.00 117 SER A C 1
ATOM 913 O O . SER A 1 117 ? -23.937 -32.015 -26.738 1.00 40.00 117 SER A O 1
ATOM 915 N N . SER A 1 118 ? -23.959 -33.798 -25.338 1.00 37.97 118 SER A N 1
ATOM 916 C CA . SER A 1 118 ? -22.758 -34.597 -25.680 1.00 37.97 118 SER A CA 1
ATOM 917 C C . SER A 1 118 ? -21.353 -34.234 -25.162 1.00 37.97 118 SER A C 1
ATOM 919 O O . SER A 1 118 ? -20.710 -33.298 -25.621 1.00 37.97 118 SER A O 1
ATOM 921 N N . ASP A 1 119 ? -20.878 -35.165 -24.320 1.00 43.31 119 ASP A N 1
ATOM 922 C CA . ASP A 1 119 ? -19.592 -35.890 -24.354 1.00 43.31 119 ASP A CA 1
ATOM 923 C C . ASP A 1 119 ? -18.591 -35.701 -23.186 1.00 43.31 119 ASP A C 1
ATOM 925 O O . ASP A 1 119 ? -18.221 -34.603 -22.778 1.00 43.31 119 ASP A O 1
ATOM 929 N N . GLU A 1 120 ? -18.217 -36.874 -22.651 1.00 48.75 120 GLU A N 1
ATOM 930 C CA . GLU A 1 120 ? -17.356 -37.262 -21.516 1.00 48.75 120 GLU A CA 1
ATOM 931 C C . GLU A 1 120 ? -15.876 -36.810 -21.700 1.00 48.75 120 GLU A C 1
ATOM 933 O O . GLU A 1 120 ? -15.485 -36.416 -22.789 1.00 48.75 120 GLU A O 1
ATOM 938 N N . GLU A 1 121 ? -14.927 -36.804 -20.754 1.00 38.09 121 GLU A N 1
ATOM 939 C CA . GLU A 1 121 ? -14.626 -37.677 -19.614 1.00 38.09 121 GLU A CA 1
ATOM 940 C C . GLU A 1 121 ? -13.671 -36.973 -18.609 1.00 38.09 121 GLU A C 1
ATOM 942 O O . GLU A 1 121 ? -13.057 -35.940 -18.875 1.00 38.09 121 GLU A O 1
ATOM 947 N N . THR A 1 122 ? -13.548 -37.586 -17.433 1.00 36.31 122 THR A N 1
ATOM 948 C CA . THR A 1 122 ? -12.986 -37.099 -16.165 1.00 36.31 122 THR A CA 1
ATOM 949 C C . THR A 1 122 ? -11.498 -37.406 -15.934 1.00 36.31 122 THR A C 1
ATOM 951 O O . THR A 1 122 ? -11.053 -38.496 -16.273 1.00 36.31 122 THR A O 1
ATOM 954 N N . THR A 1 123 ? -10.781 -36.585 -15.143 1.00 33.72 123 THR A N 1
ATOM 955 C CA . THR A 1 123 ? -9.661 -37.076 -14.300 1.00 33.72 123 THR A CA 1
ATOM 956 C C . THR A 1 123 ? -9.605 -36.413 -12.911 1.00 33.72 123 THR A C 1
ATOM 958 O O . THR A 1 123 ? -9.575 -35.197 -12.774 1.00 33.72 123 THR A O 1
ATOM 961 N N . SER A 1 124 ? -9.570 -37.282 -11.895 1.00 39.28 124 SER A N 1
ATOM 962 C CA . SER A 1 124 ? -9.499 -37.150 -10.422 1.00 39.28 124 SER A CA 1
ATOM 963 C C . SER A 1 124 ? -8.441 -36.221 -9.784 1.00 39.28 124 SER A C 1
ATOM 965 O O . SER A 1 124 ? -7.380 -36.072 -10.378 1.00 39.28 124 SER A O 1
ATOM 967 N N . HIS A 1 125 ? -8.655 -35.784 -8.519 1.00 35.06 125 HIS A N 1
ATOM 968 C CA . HIS A 1 125 ? -7.748 -35.925 -7.332 1.00 35.06 125 HIS A CA 1
ATOM 969 C C . HIS A 1 125 ? -8.334 -35.200 -6.083 1.00 35.06 125 HIS A C 1
ATOM 971 O O . HIS A 1 125 ? -8.402 -33.980 -6.041 1.00 35.06 125 HIS A O 1
ATOM 977 N N . HIS A 1 126 ? -9.037 -35.883 -5.170 1.00 38.28 126 HIS A N 1
ATOM 978 C CA . HIS A 1 126 ? -8.600 -36.520 -3.904 1.00 38.28 126 HIS A CA 1
ATOM 979 C C . HIS A 1 126 ? -8.125 -35.585 -2.762 1.00 38.28 126 HIS A C 1
ATOM 981 O O . HIS A 1 126 ? -7.041 -35.014 -2.789 1.00 38.28 126 HIS A O 1
ATOM 987 N N . GLN A 1 127 ? -8.970 -35.495 -1.723 1.00 38.22 127 GLN A N 1
ATOM 988 C CA . GLN A 1 127 ? -8.775 -34.789 -0.450 1.00 38.22 127 GLN A CA 1
ATOM 989 C C . GLN A 1 127 ? -7.799 -35.536 0.476 1.00 38.22 127 GLN A C 1
ATOM 991 O O . GLN A 1 127 ? -7.911 -36.752 0.628 1.00 38.22 127 GLN A O 1
ATOM 996 N N . SER A 1 128 ? -6.946 -34.808 1.204 1.00 38.09 128 SER A N 1
ATOM 997 C CA . SER A 1 128 ? -6.224 -35.326 2.372 1.00 38.09 128 SER A CA 1
ATOM 998 C C . SER A 1 128 ? -6.770 -34.705 3.666 1.00 38.09 128 SER A C 1
ATOM 1000 O O . SER A 1 128 ? -6.741 -33.497 3.887 1.00 38.09 128 SER A O 1
ATOM 1002 N N . LYS A 1 129 ? -7.313 -35.570 4.528 1.00 42.22 129 LYS A N 1
ATOM 1003 C CA . LYS A 1 129 ? -7.687 -35.286 5.919 1.00 42.22 129 LYS A CA 1
ATOM 1004 C C . LYS A 1 129 ? -6.519 -35.715 6.805 1.00 42.22 129 LYS A C 1
ATOM 1006 O O . LYS A 1 129 ? -6.117 -36.870 6.713 1.00 42.22 129 LYS A O 1
ATOM 1011 N N . PHE A 1 130 ? -6.045 -34.857 7.709 1.00 38.78 130 PHE A N 1
ATOM 1012 C CA . PHE A 1 130 ? -5.187 -35.290 8.816 1.00 38.78 130 PHE A CA 1
ATOM 1013 C C . PHE A 1 130 ? -5.697 -34.789 10.173 1.00 38.78 130 PHE A C 1
ATOM 1015 O O . PHE A 1 130 ? -5.713 -33.603 10.472 1.00 38.78 130 PHE A O 1
ATOM 1022 N N . ASN A 1 131 ? -6.136 -35.790 10.936 1.00 41.41 131 ASN A N 1
ATOM 1023 C CA . ASN A 1 131 ? -6.040 -36.038 12.373 1.00 41.41 131 ASN A CA 1
ATOM 1024 C C . ASN A 1 131 ? -6.484 -34.998 13.419 1.00 41.41 131 ASN A C 1
ATOM 1026 O O . ASN A 1 131 ? -5.822 -34.002 13.693 1.00 41.41 131 ASN A O 1
ATOM 1030 N N . LYS A 1 132 ? -7.557 -35.378 14.123 1.00 37.88 132 LYS A N 1
ATOM 1031 C CA . LYS A 1 132 ? -7.944 -34.903 15.455 1.00 37.88 132 LYS A CA 1
ATOM 1032 C C . LYS A 1 132 ? -7.140 -35.674 16.508 1.00 37.88 132 LYS A C 1
ATOM 1034 O O . LYS A 1 132 ? -7.075 -36.896 16.419 1.00 37.88 132 LYS A O 1
ATOM 1039 N N . ASN A 1 133 ? -6.645 -34.996 17.541 1.00 41.31 133 ASN A N 1
ATOM 1040 C CA . ASN A 1 133 ? -6.378 -35.621 18.840 1.00 41.31 133 ASN A CA 1
ATOM 1041 C C . ASN A 1 133 ? -7.092 -34.804 19.940 1.00 41.31 133 ASN A C 1
ATOM 1043 O O . ASN A 1 133 ? -7.219 -33.588 19.773 1.00 41.31 133 ASN A O 1
ATOM 1047 N N . PRO A 1 134 ? -7.633 -35.438 20.998 1.00 49.78 134 PRO A N 1
ATOM 1048 C CA . PRO A 1 134 ? -8.604 -34.820 21.889 1.00 49.78 134 PRO A CA 1
ATOM 1049 C C . PRO A 1 134 ? -7.966 -34.104 23.091 1.00 49.78 134 PRO A C 1
ATOM 1051 O O . PRO A 1 134 ? -6.818 -34.338 23.457 1.00 49.78 134 PRO A O 1
ATOM 1054 N N . GLN A 1 135 ? -8.785 -33.229 23.676 1.00 48.84 135 GLN A N 1
ATOM 1055 C CA . GLN A 1 135 ? -8.614 -32.429 24.896 1.00 48.84 135 GLN A CA 1
ATOM 1056 C C . GLN A 1 135 ? -8.076 -33.216 26.109 1.00 48.84 135 GLN A C 1
ATOM 1058 O O . GLN A 1 135 ? -8.282 -34.429 26.202 1.00 48.84 135 GLN A O 1
ATOM 1063 N N . PRO A 1 136 ? -7.609 -32.496 27.145 1.00 48.22 136 PRO A N 1
ATOM 1064 C CA . PRO A 1 136 ? -8.169 -32.755 28.468 1.00 48.22 136 PRO A CA 1
ATOM 1065 C C . PRO A 1 136 ? -8.732 -31.493 29.138 1.00 48.22 136 PRO A C 1
ATOM 1067 O O . PRO A 1 136 ? -8.068 -30.468 29.266 1.00 48.22 136 PRO A O 1
ATOM 1070 N N . ASN A 1 137 ? -9.967 -31.637 29.6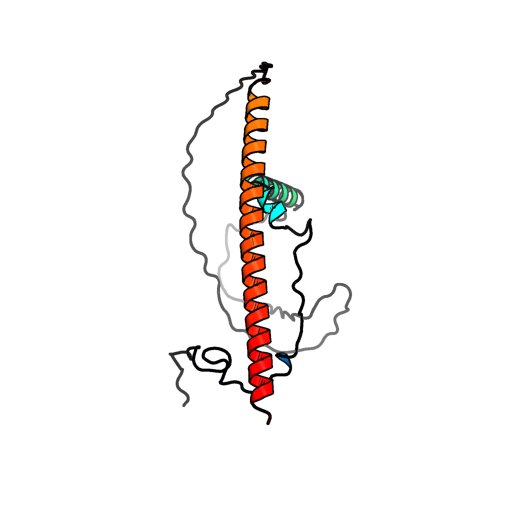24 1.00 49.91 137 ASN A N 1
ATOM 1071 C CA . ASN A 1 137 ? -10.613 -30.758 30.592 1.00 49.91 137 ASN A CA 1
ATOM 1072 C C . ASN A 1 137 ? -9.715 -30.511 31.810 1.00 49.91 137 ASN A C 1
ATOM 1074 O O . ASN A 1 137 ? -9.205 -31.462 32.409 1.00 49.91 137 ASN A O 1
ATOM 1078 N N . ARG A 1 138 ? -9.674 -29.263 32.282 1.00 38.25 138 ARG A N 1
ATOM 1079 C CA . ARG A 1 138 ? -9.403 -28.977 33.690 1.00 38.25 138 ARG A CA 1
ATOM 1080 C C . ARG A 1 138 ? -10.422 -27.965 34.207 1.00 38.25 138 ARG A C 1
ATOM 1082 O O . ARG A 1 138 ? -10.483 -26.834 33.749 1.00 38.25 138 ARG A O 1
ATOM 1089 N N . PHE A 1 139 ? -11.243 -28.474 35.120 1.00 43.34 139 PHE A N 1
ATOM 1090 C CA . PHE A 1 139 ? -11.996 -27.765 36.149 1.00 43.34 139 PHE A CA 1
ATOM 1091 C C . PHE A 1 139 ? -11.309 -26.474 36.616 1.00 43.34 139 PHE A C 1
ATOM 1093 O O . PHE A 1 139 ? -10.113 -26.506 36.897 1.00 43.34 139 PHE A O 1
ATOM 1100 N N . ALA A 1 140 ? -12.078 -25.413 36.844 1.00 44.62 140 ALA A N 1
ATOM 1101 C CA . ALA A 1 140 ? -12.513 -25.032 38.191 1.00 44.62 140 ALA A CA 1
ATOM 1102 C C . ALA A 1 140 ? -13.188 -23.655 38.156 1.00 44.62 140 ALA A C 1
ATOM 1104 O O . ALA A 1 140 ? -12.742 -22.739 37.472 1.00 44.62 140 ALA A O 1
ATOM 1105 N N . SER A 1 141 ? -14.277 -23.569 38.904 1.00 51.91 141 SER A N 1
ATOM 1106 C CA . SER A 1 141 ? -15.008 -22.374 39.298 1.00 51.91 141 SER A CA 1
ATOM 1107 C C . SER A 1 141 ? -14.088 -21.308 39.895 1.00 51.91 141 SER A C 1
ATOM 1109 O O . SER A 1 141 ? -13.158 -21.653 40.619 1.00 51.91 141 SER A O 1
ATOM 1111 N N . ASN A 1 142 ? -14.414 -20.038 39.669 1.00 54.59 142 ASN A N 1
ATOM 1112 C CA . ASN A 1 142 ? -14.273 -19.004 40.689 1.00 54.59 142 ASN A CA 1
ATOM 1113 C C . ASN A 1 142 ? -15.250 -17.872 40.363 1.00 54.59 142 ASN A C 1
ATOM 1115 O O . ASN A 1 142 ? -15.038 -17.100 39.430 1.00 54.59 142 ASN A O 1
ATOM 1119 N N . GLU A 1 143 ? -16.347 -17.850 41.118 1.00 56.34 143 GLU A N 1
ATOM 1120 C CA . GLU A 1 143 ? -17.033 -16.617 41.490 1.00 56.34 143 GLU A CA 1
ATOM 1121 C C . GLU A 1 143 ? -16.042 -15.758 42.274 1.00 56.34 143 GLU A C 1
ATOM 1123 O O . GLU A 1 143 ? -15.374 -16.274 43.166 1.00 56.34 143 GLU A O 1
ATOM 1128 N N . ASN A 1 144 ? -15.953 -14.479 41.929 1.00 54.59 144 ASN A N 1
ATOM 1129 C CA . ASN A 1 144 ? -15.726 -13.410 42.889 1.00 54.59 144 ASN A CA 1
ATOM 1130 C C . ASN A 1 144 ? -16.501 -12.200 42.370 1.00 54.59 144 ASN A C 1
ATOM 1132 O O . ASN A 1 144 ? -16.208 -11.665 41.299 1.00 54.59 144 ASN A O 1
ATOM 1136 N N . ASP A 1 145 ? -17.555 -11.918 43.117 1.00 55.06 145 ASP A N 1
ATOM 1137 C CA . ASP A 1 145 ? -18.197 -10.623 43.284 1.00 55.06 145 ASP A CA 1
ATOM 1138 C C . ASP A 1 145 ? -17.233 -9.776 44.127 1.00 55.06 145 ASP A C 1
ATOM 1140 O O . ASP A 1 145 ? -16.700 -10.311 45.097 1.00 55.06 145 ASP A O 1
ATOM 1144 N N . ASP A 1 146 ? -16.987 -8.525 43.752 1.00 55.00 146 ASP A N 1
ATOM 1145 C CA . ASP A 1 146 ? -16.587 -7.458 44.680 1.00 55.00 146 ASP A CA 1
ATOM 1146 C C . ASP A 1 146 ? -16.780 -6.116 43.956 1.00 55.00 146 ASP A C 1
ATOM 1148 O O . ASP A 1 146 ? -16.052 -5.767 43.020 1.00 55.00 146 ASP A O 1
ATOM 1152 N N . ASP A 1 147 ? -17.845 -5.427 44.368 1.00 63.50 147 ASP A N 1
ATOM 1153 C CA . ASP A 1 147 ? -18.063 -3.995 44.192 1.00 63.50 147 ASP A CA 1
ATOM 1154 C C . ASP A 1 147 ? -17.015 -3.228 45.013 1.00 63.50 147 ASP A C 1
ATOM 1156 O O . ASP A 1 147 ? -16.814 -3.554 46.180 1.00 63.50 147 ASP A O 1
ATOM 1160 N N . ASP A 1 148 ? -16.422 -2.175 44.450 1.00 58.34 148 ASP A N 1
ATOM 1161 C CA . ASP A 1 148 ? -15.916 -1.045 45.238 1.00 58.34 148 ASP A CA 1
ATOM 1162 C C . ASP A 1 148 ? -15.950 0.228 44.373 1.00 58.34 148 ASP A C 1
ATOM 1164 O O . ASP A 1 148 ? -15.174 0.403 43.429 1.00 58.34 148 ASP A O 1
ATOM 1168 N N . ASP A 1 149 ? -16.921 1.088 44.687 1.00 67.25 149 ASP A N 1
ATOM 1169 C CA . ASP A 1 149 ? -16.980 2.495 44.298 1.00 67.25 149 ASP A CA 1
ATOM 1170 C C . ASP A 1 149 ? -16.053 3.288 45.242 1.00 67.25 149 ASP A C 1
ATOM 1172 O O . ASP A 1 149 ? -16.380 3.461 46.418 1.00 67.25 149 ASP A O 1
ATOM 1176 N N . GLU A 1 150 ? -14.939 3.824 44.735 1.00 60.91 150 GLU A N 1
ATOM 1177 C CA . GLU A 1 150 ? -14.145 4.850 45.427 1.00 60.91 150 GLU A CA 1
ATOM 1178 C C . GLU A 1 150 ? -13.940 6.070 44.512 1.00 60.91 150 GLU A C 1
ATOM 1180 O O . GLU A 1 150 ? -13.343 5.993 43.439 1.00 60.91 150 GLU A O 1
ATOM 1185 N N . ASP A 1 151 ? -14.512 7.189 44.956 1.00 66.69 151 ASP A N 1
ATOM 1186 C CA . ASP A 1 151 ? -14.412 8.550 44.426 1.00 66.69 151 ASP A CA 1
ATOM 1187 C C . ASP A 1 151 ? -13.328 9.246 45.280 1.00 66.69 151 ASP A C 1
ATOM 1189 O O . ASP A 1 151 ? -13.565 9.477 46.469 1.00 66.69 151 ASP A O 1
ATOM 1193 N N . ASP A 1 152 ? -12.129 9.500 44.733 1.00 56.47 152 ASP A N 1
ATOM 1194 C CA . ASP A 1 152 ? -11.027 10.188 45.438 1.00 56.47 152 ASP A CA 1
ATOM 1195 C C . ASP A 1 152 ? -10.230 11.118 44.485 1.00 56.47 152 ASP A C 1
ATOM 1197 O O . ASP A 1 152 ? -10.072 10.836 43.299 1.00 56.47 152 ASP A O 1
ATOM 1201 N N . ASP A 1 153 ? -9.803 12.273 45.001 1.00 60.78 153 ASP A N 1
ATOM 1202 C CA . ASP A 1 153 ? -9.306 13.482 44.305 1.00 60.78 153 ASP A CA 1
ATOM 1203 C C . ASP A 1 153 ? -7.994 13.303 43.470 1.00 60.78 153 ASP A C 1
ATOM 1205 O O . ASP A 1 153 ? -6.894 13.326 44.023 1.00 60.78 153 ASP A O 1
ATOM 1209 N N . ASP A 1 154 ? -8.072 13.287 42.124 1.00 56.44 154 ASP A N 1
ATOM 1210 C CA . ASP A 1 154 ? -6.925 13.154 41.176 1.00 56.44 154 ASP A CA 1
ATOM 1211 C C . ASP A 1 154 ? -6.364 14.497 40.610 1.00 56.44 154 ASP A C 1
ATOM 1213 O O . ASP A 1 154 ? -6.036 14.642 39.420 1.00 56.44 154 ASP A O 1
ATOM 1217 N N . GLU A 1 155 ? -6.264 15.549 41.426 1.00 57.47 155 GLU A N 1
ATOM 1218 C CA . GLU A 1 155 ? -5.869 16.887 40.935 1.00 57.47 155 GLU A CA 1
ATOM 1219 C C . GLU A 1 155 ? -4.339 17.054 40.718 1.00 57.47 155 GLU A C 1
ATOM 1221 O O . GLU A 1 155 ? -3.916 17.869 39.888 1.00 57.47 155 GLU A O 1
ATOM 1226 N N . ASP A 1 156 ? -3.501 16.224 41.357 1.00 58.72 156 ASP A N 1
ATOM 1227 C CA . ASP A 1 156 ? -2.033 16.208 41.175 1.00 58.72 156 ASP A CA 1
ATOM 1228 C C . ASP A 1 156 ? -1.585 15.464 39.893 1.00 58.72 156 ASP A C 1
ATOM 1230 O O . ASP A 1 156 ? -0.682 15.930 39.184 1.00 58.72 156 ASP A O 1
ATOM 1234 N N . ASP A 1 157 ? -2.274 14.387 39.502 1.00 67.12 157 ASP A N 1
ATOM 1235 C CA . ASP A 1 157 ? -1.972 13.603 38.289 1.00 67.12 157 ASP A CA 1
ATOM 1236 C C . ASP A 1 157 ? -2.197 14.414 36.997 1.00 67.12 157 ASP A C 1
ATOM 1238 O O . ASP A 1 157 ? -1.503 14.266 35.980 1.00 67.12 157 ASP A O 1
ATOM 1242 N N . THR A 1 158 ? -3.132 15.365 37.042 1.00 76.06 158 THR A N 1
ATOM 1243 C CA . THR A 1 158 ? -3.452 16.255 35.917 1.00 76.06 158 THR A CA 1
ATOM 1244 C C . THR A 1 158 ? -2.320 17.254 35.629 1.00 76.06 158 THR A C 1
ATOM 1246 O O . THR A 1 158 ? -2.052 17.604 34.469 1.00 76.06 158 THR A O 1
ATOM 1249 N N . ALA A 1 159 ? -1.621 17.718 36.668 1.00 75.81 159 ALA A N 1
ATOM 1250 C CA . ALA A 1 159 ? -0.520 18.667 36.537 1.00 75.81 159 ALA A CA 1
ATOM 1251 C C . ALA A 1 159 ? 0.737 18.010 35.941 1.00 75.81 159 ALA A C 1
ATOM 1253 O O . ALA A 1 159 ? 1.400 18.606 35.079 1.00 75.81 159 ALA A O 1
ATOM 1254 N N . GLU A 1 160 ? 1.030 16.770 36.339 1.00 77.00 160 GLU A N 1
ATOM 1255 C CA . GLU A 1 160 ? 2.146 15.989 35.797 1.00 77.00 160 GLU A CA 1
ATOM 1256 C C . GLU A 1 160 ? 1.955 15.710 34.294 1.00 77.00 160 GLU A C 1
ATOM 1258 O O . GLU A 1 160 ? 2.867 15.934 33.486 1.00 77.00 160 GLU A O 1
ATOM 1263 N N . LEU A 1 161 ? 0.727 15.384 33.878 1.00 77.00 161 LEU A N 1
ATOM 1264 C CA . LEU A 1 161 ? 0.390 15.133 32.475 1.00 77.00 161 LEU A CA 1
ATOM 1265 C C . LEU A 1 161 ? 0.547 16.378 31.577 1.00 77.00 161 LEU A C 1
ATOM 1267 O O . LEU A 1 161 ? 1.006 16.283 30.431 1.00 77.00 161 LEU A O 1
ATOM 1271 N N . MET A 1 162 ? 0.223 17.577 32.080 1.00 81.38 162 MET A N 1
ATOM 1272 C CA . MET A 1 162 ? 0.449 18.829 31.340 1.00 81.38 162 MET A CA 1
ATOM 1273 C C . MET A 1 162 ? 1.941 19.151 31.172 1.00 81.38 162 MET A C 1
ATOM 1275 O O . MET A 1 162 ? 2.352 19.651 30.114 1.00 81.38 162 MET A O 1
ATOM 1279 N N . ALA A 1 163 ? 2.762 18.847 32.180 1.00 83.50 163 ALA A N 1
ATOM 1280 C CA . ALA A 1 163 ? 4.209 19.022 32.110 1.00 83.50 163 ALA A CA 1
ATOM 1281 C C . ALA A 1 163 ? 4.850 18.049 31.105 1.00 83.50 163 ALA A C 1
ATOM 1283 O O . ALA A 1 163 ? 5.706 18.452 30.305 1.00 83.50 163 ALA A O 1
ATOM 1284 N N . GLU A 1 164 ? 4.391 16.797 31.068 1.00 84.06 164 GLU A N 1
ATOM 1285 C CA . GLU A 1 164 ? 4.854 15.810 30.093 1.00 84.06 164 GLU A CA 1
ATOM 1286 C C . GLU A 1 164 ? 4.428 16.169 28.659 1.00 84.06 164 GLU A C 1
ATOM 1288 O O . GLU A 1 164 ? 5.250 16.137 27.737 1.00 84.06 164 GLU A O 1
ATOM 1293 N N . LEU A 1 165 ? 3.202 16.662 28.452 1.00 84.69 165 LEU A N 1
ATOM 1294 C CA . LEU A 1 165 ? 2.770 17.184 27.149 1.00 84.69 165 LEU A CA 1
ATOM 1295 C C . LEU A 1 165 ? 3.612 18.375 26.676 1.00 84.69 165 LEU A C 1
ATOM 1297 O O . LEU A 1 165 ? 3.929 18.480 25.48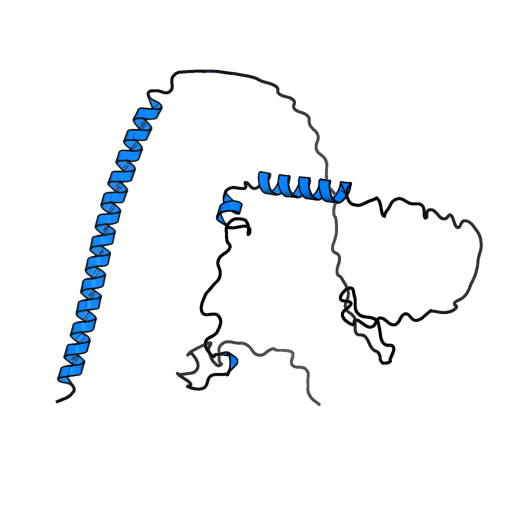4 1.00 84.69 165 LEU A O 1
ATOM 1301 N N . ALA A 1 166 ? 3.997 19.275 27.584 1.00 84.81 166 ALA A N 1
ATOM 1302 C CA . ALA A 1 166 ? 4.887 20.387 27.263 1.00 84.81 166 ALA A CA 1
ATOM 1303 C C . ALA A 1 166 ? 6.289 19.893 26.866 1.00 84.81 166 ALA A C 1
ATOM 1305 O O . ALA A 1 166 ? 6.881 20.413 25.911 1.00 84.81 166 ALA A O 1
ATOM 1306 N N . ARG A 1 167 ? 6.796 18.849 27.535 1.00 84.25 167 ARG A N 1
ATOM 1307 C CA . ARG A 1 167 ? 8.066 18.189 27.201 1.00 84.25 167 ARG A CA 1
ATOM 1308 C C . ARG A 1 167 ? 8.018 17.538 25.815 1.00 84.25 167 ARG A C 1
ATOM 1310 O O . ARG A 1 167 ? 8.888 17.828 24.994 1.00 84.25 167 ARG A O 1
ATOM 1317 N N . ILE A 1 168 ? 6.965 16.776 25.512 1.00 85.50 168 ILE A N 1
ATOM 1318 C CA . ILE A 1 168 ? 6.758 16.117 24.208 1.00 85.50 168 ILE A CA 1
ATOM 1319 C C . ILE A 1 168 ? 6.610 17.148 23.079 1.00 85.50 168 ILE A C 1
ATOM 1321 O O . ILE A 1 168 ? 7.193 16.990 22.003 1.00 85.50 168 ILE A O 1
ATOM 1325 N N . LYS A 1 169 ? 5.867 18.243 23.301 1.00 87.75 169 LYS A N 1
ATOM 1326 C CA . LYS A 1 169 ? 5.737 19.327 22.308 1.00 87.75 169 LYS A CA 1
ATOM 1327 C C . LYS A 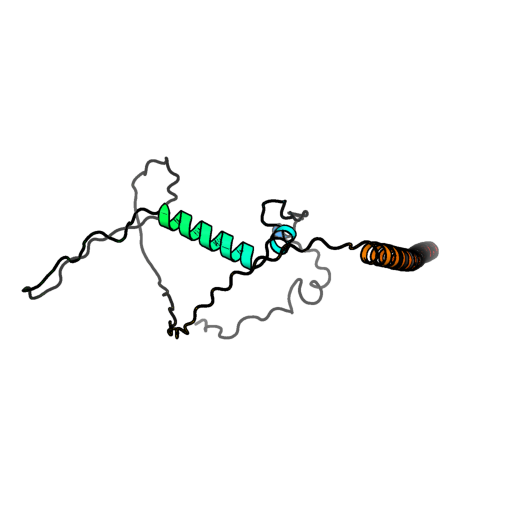1 169 ? 7.071 20.009 22.028 1.00 87.75 169 LYS A C 1
ATOM 1329 O O . LYS A 1 169 ? 7.372 20.298 20.869 1.00 87.75 169 LYS A O 1
ATOM 1334 N N . LYS A 1 170 ? 7.872 20.257 23.066 1.00 87.88 170 LYS A N 1
ATOM 1335 C CA . LYS A 1 170 ? 9.195 20.870 22.920 1.00 87.88 170 LYS A CA 1
ATOM 1336 C C . LYS A 1 170 ? 10.154 19.951 22.163 1.00 87.88 170 LYS A C 1
ATOM 1338 O O . LYS A 1 170 ? 10.853 20.423 21.271 1.00 87.88 170 LYS A O 1
ATOM 1343 N N . GLU A 1 171 ? 10.150 18.655 22.465 1.00 87.81 171 GLU A N 1
ATOM 1344 C CA . GLU A 1 171 ? 10.972 17.662 21.766 1.00 87.81 171 GLU A CA 1
ATOM 1345 C C . GLU A 1 171 ? 10.587 17.545 20.285 1.00 87.81 171 GLU A C 1
ATOM 1347 O O . GLU A 1 171 ? 11.449 17.670 19.413 1.00 87.81 171 GLU A O 1
ATOM 1352 N N . ARG A 1 172 ? 9.285 17.449 19.978 1.00 84.75 172 ARG A N 1
ATOM 1353 C CA . ARG A 1 172 ? 8.800 17.423 18.588 1.00 84.75 172 ARG A CA 1
ATOM 1354 C C . ARG A 1 172 ? 9.111 18.697 17.811 1.00 84.75 172 ARG A C 1
ATOM 1356 O O . ARG A 1 172 ? 9.410 18.615 16.624 1.00 84.75 172 ARG A O 1
ATOM 1363 N N . ALA A 1 173 ? 9.045 19.869 18.442 1.00 83.06 173 ALA A N 1
ATOM 1364 C CA . ALA A 1 173 ? 9.392 21.124 17.777 1.00 83.06 173 ALA A CA 1
ATOM 1365 C C . ALA A 1 173 ? 10.882 21.168 17.388 1.00 83.06 173 ALA A C 1
ATOM 1367 O O . ALA A 1 173 ? 11.228 21.618 16.295 1.00 83.06 173 ALA A O 1
ATOM 1368 N N . VAL A 1 174 ? 11.760 20.652 18.254 1.00 86.12 174 VAL A N 1
ATOM 1369 C CA . VAL A 1 174 ? 13.204 20.561 17.989 1.00 86.12 174 VAL A CA 1
ATOM 1370 C C . VAL A 1 174 ? 13.501 19.543 16.888 1.00 86.12 174 VAL A C 1
ATOM 1372 O O . VAL A 1 174 ? 14.284 19.828 15.979 1.00 86.12 174 VAL A O 1
ATOM 1375 N N . GLU A 1 175 ? 12.861 18.376 16.928 1.00 78.50 175 GLU A N 1
ATOM 1376 C CA . GLU A 1 175 ? 13.034 17.349 15.900 1.00 78.50 175 GLU A CA 1
ATOM 1377 C C . GLU A 1 175 ? 12.514 17.821 14.532 1.00 78.50 175 GLU A C 1
ATOM 1379 O O . GLU A 1 175 ? 13.203 17.664 13.521 1.00 78.50 175 GLU A O 1
ATOM 1384 N N . ALA A 1 176 ? 11.356 18.489 14.497 1.00 89.31 176 ALA A N 1
ATOM 1385 C CA . ALA A 1 176 ? 10.801 19.075 13.279 1.00 89.31 176 ALA A CA 1
ATOM 1386 C C . ALA A 1 176 ? 11.739 20.131 12.675 1.00 89.31 176 ALA A C 1
ATOM 1388 O O . ALA A 1 176 ? 12.007 20.087 11.474 1.00 89.31 176 ALA A O 1
ATOM 1389 N N . ALA A 1 177 ? 12.309 21.017 13.499 1.00 87.56 177 ALA A N 1
ATOM 1390 C CA . ALA A 1 177 ? 13.280 22.012 13.044 1.00 87.56 177 ALA A CA 1
ATOM 1391 C C . ALA A 1 177 ? 14.557 21.361 12.482 1.00 87.56 177 ALA A C 1
ATOM 1393 O O . ALA A 1 177 ? 15.092 21.798 11.460 1.00 87.56 177 ALA A O 1
ATOM 1394 N N . ARG A 1 178 ? 15.036 20.275 13.106 1.00 88.19 178 ARG A N 1
ATOM 1395 C CA . ARG A 1 178 ? 16.201 19.521 12.620 1.00 88.19 178 ARG A CA 1
ATOM 1396 C C . ARG A 1 178 ? 15.912 18.827 11.289 1.00 88.19 178 ARG A C 1
ATOM 1398 O O . ARG A 1 178 ? 16.759 18.838 10.394 1.00 88.19 178 ARG A O 1
ATOM 1405 N N . LEU A 1 179 ? 14.728 18.236 11.144 1.00 87.12 179 LEU A N 1
ATOM 1406 C CA . LEU A 1 179 ? 14.300 17.598 9.903 1.00 87.12 179 LEU A CA 1
ATOM 1407 C C . LEU A 1 179 ? 14.107 18.628 8.783 1.00 87.12 179 LEU A C 1
ATOM 1409 O O . LEU A 1 179 ? 14.467 18.363 7.639 1.00 87.12 179 LEU A O 1
ATOM 1413 N N . GLU A 1 180 ? 13.585 19.812 9.096 1.00 87.81 180 GLU A N 1
ATOM 1414 C CA . GLU A 1 180 ? 13.426 20.903 8.135 1.00 87.81 180 GLU A CA 1
ATOM 1415 C C . GLU A 1 180 ? 14.776 21.449 7.660 1.00 87.81 180 GLU A C 1
ATOM 1417 O O . GLU A 1 180 ? 14.969 21.645 6.460 1.00 87.81 180 GLU A O 1
ATOM 1422 N N . GLN A 1 181 ? 15.757 21.590 8.557 1.00 86.00 181 GLN A N 1
ATOM 1423 C CA . GLN A 1 181 ? 17.129 21.934 8.171 1.00 86.00 181 GLN A CA 1
ATOM 1424 C C . GLN A 1 181 ? 17.751 20.878 7.251 1.00 86.00 181 GLN A C 1
ATOM 1426 O O . GLN A 1 181 ? 18.368 21.238 6.248 1.00 86.00 181 GLN A O 1
ATOM 1431 N N . GLN A 1 182 ? 17.552 19.585 7.535 1.00 86.44 182 GLN A N 1
ATOM 1432 C CA . GLN A 1 182 ? 18.032 18.507 6.663 1.00 86.44 182 GLN A CA 1
ATOM 1433 C C . GLN A 1 182 ? 17.335 18.516 5.300 1.00 86.44 182 GLN A C 1
ATOM 1435 O O . GLN A 1 182 ? 18.006 18.420 4.273 1.00 86.44 182 GLN A O 1
ATOM 1440 N N . LYS A 1 183 ? 16.008 18.698 5.265 1.00 87.50 183 LYS A N 1
ATOM 1441 C CA . LYS A 1 183 ? 15.246 18.840 4.014 1.00 87.50 183 LYS A CA 1
ATOM 1442 C C . LYS A 1 183 ? 15.734 20.037 3.205 1.00 87.50 183 LYS A C 1
ATOM 1444 O O . LYS A 1 183 ? 15.939 19.909 2.003 1.00 87.50 183 LYS A O 1
ATOM 1449 N N . ARG A 1 184 ? 15.977 21.179 3.854 1.00 87.12 184 ARG A N 1
ATOM 1450 C CA . ARG A 1 184 ? 16.498 22.381 3.193 1.00 87.12 184 ARG A CA 1
ATOM 1451 C C . ARG A 1 184 ? 17.905 22.154 2.637 1.00 87.12 184 ARG A C 1
ATOM 1453 O O . ARG A 1 184 ? 18.175 22.553 1.509 1.00 87.12 184 ARG A O 1
ATOM 1460 N N . PHE A 1 185 ? 18.780 21.490 3.392 1.00 86.94 185 PHE A N 1
ATOM 1461 C CA . PHE A 1 185 ? 20.121 21.129 2.929 1.00 86.94 185 PHE A CA 1
ATOM 1462 C C . PHE A 1 185 ? 20.066 20.187 1.720 1.00 86.94 185 PHE A C 1
ATOM 1464 O O . PHE A 1 185 ? 20.737 20.427 0.723 1.00 86.94 185 PHE A O 1
ATOM 1471 N N . PHE A 1 186 ? 19.209 19.167 1.769 1.00 83.38 186 PHE A N 1
ATOM 1472 C CA . PHE A 1 186 ? 19.027 18.210 0.680 1.00 83.38 186 PHE A CA 1
ATOM 1473 C C . PHE A 1 186 ? 18.477 18.867 -0.592 1.00 83.38 186 PHE A C 1
ATOM 1475 O O . PHE A 1 186 ? 18.994 18.623 -1.678 1.00 83.38 186 PHE A O 1
ATOM 1482 N N . ILE A 1 187 ? 17.484 19.755 -0.462 1.00 82.06 187 ILE A N 1
ATOM 1483 C CA . ILE A 1 187 ? 16.949 20.532 -1.590 1.00 82.06 187 ILE A CA 1
ATOM 1484 C C . ILE A 1 187 ? 18.031 21.432 -2.188 1.00 82.06 187 ILE A C 1
ATOM 1486 O O . ILE A 1 187 ? 18.174 21.471 -3.406 1.00 82.06 187 ILE A O 1
ATOM 1490 N N . ASN A 1 188 ? 18.817 22.123 -1.358 1.00 82.25 188 ASN A N 1
ATOM 1491 C CA . ASN A 1 188 ? 19.921 22.949 -1.846 1.00 82.25 188 ASN A CA 1
ATOM 1492 C C . ASN A 1 188 ? 20.982 22.109 -2.571 1.00 82.25 188 ASN A C 1
ATOM 1494 O O . ASN A 1 188 ? 21.477 22.545 -3.607 1.00 82.25 188 ASN A O 1
ATOM 1498 N N . ASN A 1 189 ? 21.288 20.907 -2.076 1.00 82.06 189 ASN A N 1
ATOM 1499 C CA . ASN A 1 189 ? 22.240 20.006 -2.719 1.00 82.06 189 ASN A CA 1
ATOM 1500 C C . ASN A 1 189 ? 21.722 19.512 -4.080 1.00 82.06 189 ASN A C 1
ATOM 1502 O O . ASN A 1 189 ? 22.413 19.654 -5.079 1.00 82.06 189 ASN A O 1
ATOM 1506 N N . ILE A 1 190 ? 20.462 19.063 -4.153 1.00 87.81 190 ILE A N 1
ATOM 1507 C CA . ILE A 1 190 ? 19.826 18.672 -5.424 1.00 87.81 190 ILE A CA 1
ATOM 1508 C C . ILE A 1 190 ? 19.793 19.843 -6.410 1.00 87.81 190 ILE A C 1
ATOM 1510 O O . ILE A 1 190 ? 20.084 19.673 -7.590 1.00 87.81 190 ILE A O 1
ATOM 1514 N N . SER A 1 191 ? 19.423 21.034 -5.940 1.00 82.12 191 SER A N 1
ATOM 1515 C CA . SER A 1 191 ? 19.351 22.225 -6.787 1.00 82.12 191 SER A CA 1
ATOM 1516 C C . SER A 1 191 ? 20.738 22.603 -7.325 1.00 82.12 191 SER A C 1
ATOM 1518 O O . SER A 1 191 ? 20.877 22.920 -8.505 1.00 82.12 191 SER A O 1
ATOM 1520 N N . SER A 1 192 ? 21.779 22.485 -6.494 1.00 82.81 192 SER A N 1
ATOM 1521 C CA . SER A 1 192 ? 23.176 22.668 -6.899 1.00 82.81 192 SER A CA 1
ATOM 1522 C C . SER A 1 192 ? 23.619 21.630 -7.936 1.00 82.81 192 SER A C 1
ATOM 1524 O O . SER A 1 192 ? 24.218 22.002 -8.943 1.00 82.81 192 SER A O 1
ATOM 1526 N N . ASP A 1 193 ? 23.286 20.352 -7.743 1.00 82.56 193 ASP A N 1
ATOM 1527 C CA . ASP A 1 193 ? 23.645 19.265 -8.665 1.00 82.56 193 ASP A CA 1
ATOM 1528 C C . ASP A 1 193 ? 22.970 19.429 -10.037 1.00 82.56 193 ASP A C 1
ATOM 1530 O O . ASP A 1 193 ? 23.588 19.216 -11.082 1.00 82.56 193 ASP A O 1
ATOM 1534 N N . ILE A 1 194 ? 21.705 19.866 -10.054 1.00 81.31 194 ILE A N 1
ATOM 1535 C CA . ILE A 1 194 ? 20.973 20.166 -11.292 1.00 81.31 194 ILE A CA 1
ATOM 1536 C C . ILE A 1 194 ? 21.623 21.343 -12.028 1.00 81.31 194 ILE A C 1
ATOM 1538 O O . ILE A 1 194 ? 21.832 21.263 -13.239 1.00 81.31 194 ILE A O 1
ATOM 1542 N N . LEU A 1 195 ? 21.966 22.421 -11.316 1.00 76.25 195 LEU A N 1
ATOM 1543 C CA . LEU A 1 195 ? 22.624 23.588 -11.910 1.00 76.25 195 LEU A CA 1
ATOM 1544 C C . LEU A 1 195 ? 24.014 23.243 -12.457 1.00 76.25 195 LEU A C 1
ATOM 1546 O O . LEU A 1 195 ? 24.340 23.652 -13.571 1.00 76.25 195 LEU A O 1
ATOM 1550 N N . ALA A 1 196 ? 24.799 22.445 -11.733 1.00 77.94 196 ALA A N 1
ATOM 1551 C CA . ALA A 1 196 ? 26.102 21.974 -12.196 1.00 77.94 196 ALA A CA 1
ATOM 1552 C C . ALA A 1 196 ? 25.978 21.140 -13.482 1.00 77.94 196 ALA A C 1
ATOM 1554 O O . ALA A 1 196 ? 26.707 21.380 -14.443 1.00 77.94 196 ALA A O 1
ATOM 1555 N N . ASN A 1 197 ? 25.003 20.227 -13.553 1.00 79.81 197 ASN A N 1
ATOM 1556 C CA . ASN A 1 197 ? 24.750 19.454 -14.771 1.00 79.81 197 ASN A CA 1
ATOM 1557 C C . ASN A 1 197 ? 24.318 20.331 -15.954 1.00 79.81 197 ASN A C 1
ATOM 1559 O O . ASN A 1 197 ? 24.748 20.089 -17.080 1.00 79.81 197 ASN A O 1
ATOM 1563 N N . ILE A 1 198 ? 23.493 21.357 -15.725 1.00 76.81 198 ILE A N 1
ATOM 1564 C CA . ILE A 1 198 ? 23.087 22.292 -16.786 1.00 76.81 198 ILE A CA 1
ATOM 1565 C C . ILE A 1 198 ? 24.302 23.056 -17.328 1.00 76.81 198 ILE A C 1
ATOM 1567 O O . ILE A 1 198 ? 24.442 23.180 -18.546 1.00 76.81 198 ILE A O 1
ATOM 1571 N N . ILE A 1 199 ? 25.198 23.515 -16.449 1.00 74.69 199 ILE A N 1
ATOM 1572 C CA . ILE A 1 199 ? 26.423 24.227 -16.838 1.00 74.69 199 ILE A CA 1
ATOM 1573 C C . ILE A 1 199 ? 27.335 23.313 -17.670 1.00 74.69 199 ILE A C 1
ATOM 1575 O O . ILE A 1 199 ? 27.718 23.685 -18.780 1.00 74.69 199 ILE A O 1
ATOM 1579 N N . VAL A 1 200 ? 27.576 22.077 -17.223 1.00 73.06 200 VAL A N 1
ATOM 1580 C CA . VAL A 1 200 ? 28.401 21.093 -17.955 1.00 73.06 200 VAL A CA 1
ATOM 1581 C C . VAL A 1 200 ? 27.815 20.756 -19.337 1.00 73.06 200 VAL A C 1
ATOM 1583 O O . VAL A 1 200 ? 28.547 20.613 -20.319 1.00 73.06 200 VAL A O 1
ATOM 1586 N N . ILE A 1 201 ? 26.487 20.674 -19.460 1.00 69.69 201 ILE A N 1
ATOM 1587 C CA . ILE A 1 201 ? 25.811 20.445 -20.751 1.00 69.69 201 ILE A CA 1
ATOM 1588 C C . ILE A 1 201 ? 25.918 21.672 -21.674 1.00 69.69 201 ILE A C 1
ATOM 1590 O O . ILE A 1 201 ? 25.937 21.526 -22.897 1.00 69.69 201 ILE A O 1
ATOM 1594 N N . SER A 1 202 ? 25.981 22.882 -21.115 1.00 66.12 202 SER A N 1
ATOM 1595 C CA . SER A 1 202 ? 26.124 24.112 -21.901 1.00 66.12 202 SER A CA 1
ATOM 1596 C C . SER A 1 202 ? 27.551 24.346 -22.413 1.00 66.12 202 SER A C 1
ATOM 1598 O O . SER A 1 202 ? 27.712 24.840 -23.526 1.00 66.12 202 SER A O 1
ATOM 1600 N N . GLU A 1 203 ? 28.575 23.914 -21.672 1.00 66.12 203 GLU A N 1
ATOM 1601 C CA . GLU A 1 203 ? 29.987 24.036 -22.071 1.00 66.12 203 GLU A CA 1
ATOM 1602 C C . GLU A 1 203 ? 30.421 22.988 -23.112 1.00 66.12 203 GLU A C 1
ATOM 1604 O O . GLU A 1 203 ? 31.400 23.187 -23.821 1.00 66.12 203 GLU A O 1
ATOM 1609 N N . THR A 1 204 ? 29.673 21.891 -23.267 1.00 63.84 204 THR A N 1
ATOM 1610 C CA . THR A 1 204 ? 29.982 20.800 -24.214 1.00 63.84 204 THR A CA 1
ATOM 1611 C C . THR A 1 204 ? 29.359 20.972 -25.608 1.00 63.84 204 THR A C 1
ATOM 1613 O O . THR A 1 204 ? 29.513 20.098 -26.461 1.00 63.84 204 THR A O 1
ATOM 1616 N N . LYS A 1 205 ? 28.655 22.086 -25.865 1.00 61.28 205 LYS A N 1
ATOM 1617 C CA . LYS A 1 205 ? 27.988 22.389 -27.151 1.00 61.28 205 LYS A CA 1
ATOM 1618 C C . LYS A 1 205 ? 28.637 23.510 -27.980 1.00 61.28 205 LYS A C 1
ATOM 1620 O O . LYS A 1 205 ? 28.005 23.973 -28.929 1.00 61.28 205 LYS A O 1
ATOM 1625 N N . PHE A 1 206 ? 29.868 23.910 -27.669 1.00 50.31 206 PHE A N 1
ATOM 1626 C CA . PHE A 1 206 ? 30.675 24.801 -28.511 1.00 50.31 206 PHE A CA 1
ATOM 1627 C C . PHE A 1 206 ? 31.910 24.090 -29.060 1.00 50.31 206 PHE A C 1
ATOM 1629 O O . PHE A 1 206 ? 32.518 23.303 -28.303 1.00 50.31 206 PHE A O 1
#

Secondary structure (DSSP, 8-state):
-PPP-SSPPPSSSSTTTSSTTTT-----GGGS----SPPPPPTTS--HHHHHHS-HHHHHHHHHHHHHHHHHHS--TT-S-------S--------PPP---------TTPPPP----------------------------------------HHHHHHHHHHHHHHHHHHHHHHHHHHHHHHHHHHHHHHHHHHHHHHHHHTT-

Solvent-accessible surface area (backbone atoms only — not comparable to full-atom values): 14574 Å² total; per-residue (Å²): 134,88,76,84,78,91,67,79,89,77,88,62,83,56,82,67,61,66,59,57,45,80,76,60,86,79,77,55,88,82,72,50,96,67,81,90,68,84,85,77,68,48,89,90,62,74,25,73,65,59,56,65,71,43,42,76,65,54,52,51,49,55,49,52,52,50,50,49,55,50,56,74,68,47,71,79,89,80,75,76,88,79,83,73,81,81,79,84,88,83,83,84,80,92,80,82,86,83,90,80,88,82,80,93,64,89,79,60,98,82,70,84,87,80,92,80,88,88,85,89,87,86,85,90,86,86,90,86,86,84,84,89,83,84,85,80,89,76,91,77,89,79,90,80,89,80,90,81,93,81,92,77,92,67,71,66,64,56,55,55,53,54,53,50,52,52,50,53,52,53,51,50,52,54,50,51,52,52,51,49,52,51,52,50,51,51,51,52,48,53,52,49,53,52,51,52,50,52,50,56,60,60,66,71,74,114

Nearest PDB structures (foldseek):
  8c6j-assembly1_P  TM=7.711E-01  e=1.772E-04  Homo sapiens
  6id1-assembly1_P  TM=7.990E-01  e=6.738E-04  Homo sapiens
  8xi2-assembly1_P  TM=6.225E-01  e=3.219E-02  Chlamydomonas reinhardtii

Sequence (206 aa):
MATNAFQPAVGGTSRGESNLSGMSKQYSARDMPANKTLKYREKGQHTQEELRTKDREGIRRELEERERNVRDKQPSQRSSSDTKRITSGGTTSSRSKPSITHTETNIDADDPLDESSSDEETTSHHQSKFNKNPQPNRFASNENDDDDDEDDDDEDDTAELMAELARIKKERAVEAARLEQQKRFFINNISSDILANIIVISETKF

Foldseek 3Di:
DDDDDPDDDDDQPDAPHDCNVVPDPDDDPVNPDDDPDDDAQDPVSPHPVNVVVCPPVNVVVVVVVVVVVVVVPPDCPPDDDPPPDDDDDDDDDDDDDDDDDDDPDDCDPDDDDDDDDDDDDDDDDDDDDDDDDDDDDDDDDDDDDDDDDDDDDPPPVVVVVVVVVVVVVVVVVVVVVVVVVVVVVVVVVVVVVVVVVVVVVVVVPD

Radius of gyration: 36.51 Å; Cα contacts (8 Å, |Δi|>4): 16; chains: 1; bounding box: 66×87×74 Å

pLDDT: mean 71.02, std 19.21, range [33.72, 96.88]